Protein AF-A0A147KGN8-F1 (afdb_monomer_lite)

Structure (mmCIF, N/CA/C/O backbone):
data_AF-A0A147KGN8-F1
#
_entry.id   AF-A0A147KGN8-F1
#
loop_
_atom_site.group_PDB
_atom_site.id
_atom_site.type_symbol
_atom_site.label_atom_id
_atom_site.label_alt_id
_atom_site.label_comp_id
_atom_site.label_asym_id
_atom_site.label_entity_id
_atom_site.label_seq_id
_atom_site.pdbx_PDB_ins_code
_atom_site.Cartn_x
_atom_site.Cartn_y
_atom_site.Cartn_z
_atom_site.occupancy
_atom_site.B_iso_or_equiv
_atom_site.auth_seq_id
_atom_site.auth_comp_id
_atom_site.auth_asym_id
_atom_site.auth_atom_id
_atom_site.pdbx_PDB_model_num
ATOM 1 N N . MET A 1 1 ? -27.785 -2.428 61.587 1.00 47.75 1 MET A N 1
ATOM 2 C CA . MET A 1 1 ? -28.164 -1.671 60.373 1.00 47.75 1 MET A CA 1
ATOM 3 C C . MET A 1 1 ? -26.890 -1.258 59.652 1.00 47.75 1 MET A C 1
ATOM 5 O O . MET A 1 1 ? -26.218 -0.351 60.116 1.00 47.75 1 MET A O 1
ATOM 9 N N . GLY A 1 2 ? -26.498 -1.975 58.595 1.00 55.16 2 GLY A N 1
ATOM 10 C CA . GLY A 1 2 ? -25.318 -1.615 57.803 1.00 55.16 2 GLY A CA 1
ATOM 11 C C . GLY A 1 2 ? -25.614 -0.368 56.976 1.00 55.16 2 GLY A C 1
ATOM 12 O O . GLY A 1 2 ? -26.557 -0.370 56.183 1.00 55.16 2 GLY A O 1
ATOM 13 N N . SER A 1 3 ? -24.858 0.705 57.197 1.00 61.06 3 SER A N 1
ATOM 14 C CA . SER A 1 3 ? -24.965 1.935 56.417 1.00 61.06 3 SER A CA 1
ATOM 15 C C . SER A 1 3 ? -24.707 1.621 54.940 1.00 61.06 3 SER A C 1
ATOM 17 O O . SER A 1 3 ? -23.679 1.054 54.572 1.00 61.06 3 SER A O 1
ATOM 19 N N . LYS A 1 4 ? -25.670 1.946 54.069 1.00 65.12 4 LYS A N 1
ATOM 20 C CA . LYS A 1 4 ? -25.491 1.809 52.619 1.00 65.12 4 LYS A CA 1
ATOM 21 C C . LYS A 1 4 ? -24.311 2.683 52.196 1.00 65.12 4 LYS A C 1
ATOM 23 O O . LYS A 1 4 ? -24.363 3.901 52.359 1.00 65.12 4 LYS A O 1
ATOM 28 N N . ALA A 1 5 ? -23.269 2.057 51.652 1.00 71.50 5 ALA A N 1
ATOM 29 C CA . ALA A 1 5 ? -22.109 2.757 51.117 1.00 71.50 5 ALA A CA 1
ATOM 30 C C . ALA A 1 5 ? -22.553 3.814 50.090 1.00 71.50 5 ALA A C 1
ATOM 32 O O . ALA A 1 5 ? -23.335 3.527 49.176 1.00 71.50 5 ALA A O 1
ATOM 33 N N . LYS A 1 6 ? -22.072 5.049 50.262 1.00 80.00 6 LYS A N 1
ATOM 34 C CA . LYS A 1 6 ? -22.379 6.172 49.372 1.00 80.00 6 LYS A CA 1
ATOM 35 C C . LYS A 1 6 ? -21.774 5.882 47.997 1.00 80.00 6 LYS A C 1
ATOM 37 O O . LYS A 1 6 ? -20.560 5.747 47.877 1.00 80.00 6 LYS A O 1
ATOM 42 N N . LYS A 1 7 ? -22.615 5.775 46.963 1.00 83.06 7 LYS A N 1
ATOM 43 C CA . LYS A 1 7 ? -22.146 5.642 45.577 1.00 83.06 7 LYS A CA 1
ATOM 44 C C . LYS A 1 7 ? -21.439 6.938 45.181 1.00 83.06 7 LYS A C 1
ATOM 46 O O . LYS A 1 7 ? -22.060 7.999 45.199 1.00 83.06 7 LYS A O 1
ATOM 51 N N . ILE A 1 8 ? -20.158 6.840 44.847 1.00 87.31 8 ILE A N 1
ATOM 52 C CA . ILE A 1 8 ? -19.360 7.939 44.302 1.00 87.31 8 ILE A CA 1
ATOM 53 C C . ILE A 1 8 ? -19.069 7.663 42.828 1.00 87.31 8 ILE A C 1
ATOM 55 O O . ILE A 1 8 ? -18.760 6.531 42.453 1.00 87.31 8 ILE A O 1
ATOM 59 N N . THR A 1 9 ? -19.184 8.689 41.987 1.00 88.69 9 THR A N 1
ATOM 60 C CA . THR A 1 9 ? -18.742 8.611 40.593 1.00 88.69 9 THR A CA 1
ATOM 61 C C . THR A 1 9 ? -17.224 8.715 40.573 1.00 88.69 9 THR A C 1
ATOM 63 O O . THR A 1 9 ? -16.674 9.748 40.939 1.00 88.69 9 THR A O 1
ATOM 66 N N . VAL A 1 10 ? -16.557 7.636 40.167 1.00 88.25 10 VAL A N 1
ATOM 67 C CA . VAL A 1 10 ? -15.088 7.566 40.076 1.00 88.25 10 VAL A CA 1
ATOM 68 C C . VAL A 1 10 ? -14.553 7.974 38.698 1.00 88.25 10 VAL A C 1
ATOM 70 O O . VAL A 1 10 ? -13.374 8.273 38.571 1.00 88.25 10 VAL A O 1
ATOM 73 N N . GLY A 1 11 ? -15.423 8.039 37.685 1.00 90.38 11 GLY A N 1
ATOM 74 C CA . GLY A 1 11 ? -15.117 8.551 36.351 1.00 90.38 11 GLY A CA 1
ATOM 75 C C . GLY A 1 11 ? -16.199 8.193 35.333 1.00 90.38 11 GLY A C 1
ATOM 76 O O . GLY A 1 11 ? -17.272 7.709 35.703 1.00 90.38 11 GLY A O 1
ATOM 77 N N . TYR A 1 12 ? -15.919 8.451 34.056 1.00 93.88 12 TYR A N 1
ATOM 78 C CA . TYR A 1 12 ? -16.890 8.348 32.963 1.00 93.88 12 TYR A CA 1
ATOM 79 C C . TYR A 1 12 ? -16.386 7.449 31.832 1.00 93.88 12 TYR A C 1
ATOM 81 O O . TYR A 1 12 ? -15.180 7.298 31.634 1.00 93.88 12 TYR A O 1
ATOM 89 N N . LYS A 1 13 ? -17.325 6.874 31.075 1.00 95.31 13 LYS A N 1
ATOM 90 C CA . LYS A 1 13 ? -17.079 6.294 29.749 1.00 95.31 13 LYS A CA 1
ATOM 91 C C . LYS A 1 13 ? -17.356 7.369 28.698 1.00 95.31 13 LYS A C 1
ATOM 93 O O . LYS A 1 13 ? -18.367 8.064 28.793 1.00 95.31 13 LYS A O 1
ATOM 98 N N . TYR A 1 14 ? -16.476 7.499 27.713 1.00 95.88 14 TYR A N 1
ATOM 99 C CA . TYR A 1 14 ? -16.595 8.490 26.648 1.00 95.88 14 TYR A CA 1
ATOM 100 C C . TYR A 1 14 ? -16.996 7.811 25.343 1.00 95.88 14 TYR A C 1
ATOM 102 O O . TYR A 1 14 ? -16.356 6.853 24.908 1.00 95.88 14 TYR A O 1
ATOM 110 N N . TYR A 1 15 ? -18.046 8.332 24.713 1.00 96.44 15 TYR A N 1
ATOM 111 C CA . TYR A 1 15 ? -18.571 7.846 23.441 1.00 96.44 15 TYR A CA 1
ATOM 112 C C . TYR A 1 15 ? -18.400 8.920 22.377 1.00 96.44 15 TYR A C 1
ATOM 114 O O . TYR A 1 15 ? -18.553 10.109 22.667 1.00 96.44 15 TYR A O 1
ATOM 122 N N . MET A 1 16 ? -18.060 8.517 21.155 1.00 94.75 16 MET A N 1
ATOM 123 C CA . MET A 1 16 ? -17.848 9.464 20.071 1.00 94.75 16 MET A CA 1
ATOM 124 C C . MET A 1 16 ? -18.101 8.860 18.690 1.00 94.75 16 MET A C 1
ATOM 126 O O . MET A 1 16 ? -17.626 7.767 18.384 1.00 94.75 16 MET A O 1
ATOM 130 N N . GLY A 1 17 ? -18.754 9.653 17.836 1.00 95.25 17 GLY A N 1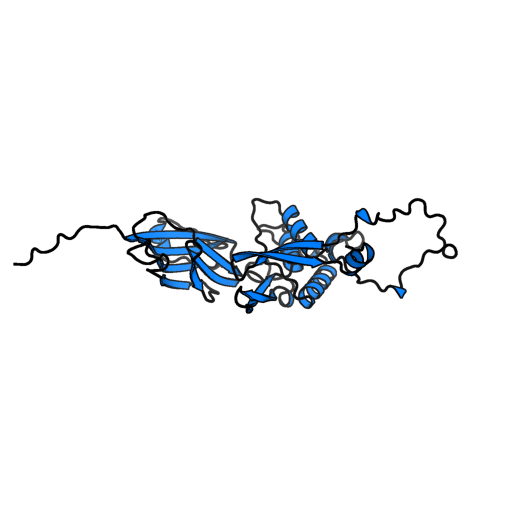
ATOM 131 C CA . GLY A 1 17 ? -18.754 9.470 16.389 1.00 95.25 17 GLY A CA 1
ATOM 132 C C . GLY A 1 17 ? -17.460 10.009 15.769 1.00 95.25 17 GLY A C 1
ATOM 133 O O . GLY A 1 17 ? -17.166 11.199 15.893 1.00 95.25 17 GLY A O 1
ATOM 134 N N . LEU A 1 18 ? -16.682 9.161 15.100 1.00 95.62 18 LEU A N 1
ATOM 135 C CA . LEU A 1 18 ? -15.431 9.517 14.429 1.00 95.62 18 LEU A CA 1
ATOM 136 C C . LEU A 1 18 ? -15.536 9.214 12.940 1.00 95.62 18 LEU A C 1
ATOM 138 O O . LEU A 1 18 ? -15.603 8.050 12.556 1.00 95.62 18 LEU A O 1
ATOM 142 N N . PHE A 1 19 ? -15.484 10.247 12.102 1.00 96.56 19 PHE A N 1
ATOM 143 C CA . PHE A 1 19 ? -15.291 10.083 10.665 1.00 96.56 19 PHE A CA 1
ATOM 144 C C . PHE A 1 19 ? -13.824 10.335 10.306 1.00 96.56 19 PHE A C 1
ATOM 146 O O . PHE A 1 19 ? -13.282 11.402 10.587 1.00 96.56 19 PHE A O 1
ATOM 153 N N . MET A 1 20 ? -13.174 9.334 9.718 1.00 96.94 20 MET A N 1
ATOM 154 C CA . MET A 1 20 ? -11.738 9.297 9.453 1.00 96.94 20 MET A CA 1
ATOM 155 C C . MET A 1 20 ? -11.485 9.130 7.953 1.00 96.94 20 MET A C 1
ATOM 157 O O . MET A 1 20 ? -11.953 8.166 7.345 1.00 96.94 20 MET A O 1
ATOM 161 N N . GLY A 1 21 ? -10.713 10.044 7.362 1.00 95.56 21 GLY A N 1
ATOM 162 C CA . GLY A 1 21 ? -10.098 9.845 6.048 1.00 95.56 21 GLY A CA 1
ATOM 163 C C . GLY A 1 21 ? -8.772 9.113 6.215 1.00 95.56 21 GLY A C 1
ATOM 164 O O . GLY A 1 21 ? -7.920 9.584 6.963 1.00 95.56 21 GLY A O 1
ATOM 165 N N . LEU A 1 22 ? -8.613 7.957 5.568 1.00 94.62 22 LEU A N 1
ATOM 166 C CA . LEU A 1 22 ? -7.473 7.072 5.814 1.00 94.62 22 LEU A CA 1
ATOM 167 C C . LEU A 1 22 ? -6.386 7.226 4.748 1.00 94.62 22 LEU A C 1
ATOM 169 O O . LEU A 1 22 ? -5.299 7.729 5.017 1.00 94.62 22 LEU A O 1
ATOM 173 N N . PHE A 1 23 ? -6.675 6.792 3.526 1.00 90.25 23 PHE A N 1
ATOM 174 C CA . PHE A 1 23 ? -5.735 6.813 2.406 1.00 90.25 23 PHE A CA 1
ATOM 175 C C . PHE A 1 23 ? -6.492 6.905 1.082 1.00 90.25 23 PHE A C 1
ATOM 177 O O . PHE A 1 23 ? -7.713 6.736 1.033 1.00 90.25 23 PHE A O 1
ATOM 184 N N . ARG A 1 24 ? -5.769 7.182 -0.009 1.00 91.50 24 ARG A N 1
ATOM 185 C CA . ARG A 1 24 ? -6.341 7.128 -1.357 1.00 91.50 24 ARG A CA 1
ATOM 186 C C . ARG A 1 24 ? -6.860 5.715 -1.628 1.00 91.50 24 ARG A C 1
ATOM 188 O O . ARG A 1 24 ? -6.144 4.740 -1.420 1.00 91.50 24 ARG A O 1
ATOM 195 N N . GLY A 1 25 ? -8.107 5.631 -2.071 1.00 90.00 25 GLY A N 1
ATOM 196 C CA . GLY A 1 25 ? -8.748 4.387 -2.464 1.00 90.00 25 GLY A CA 1
ATOM 197 C C . GLY A 1 25 ? -8.915 4.281 -3.986 1.00 90.00 25 GLY A C 1
ATOM 198 O O . GLY A 1 25 ? -8.735 5.272 -4.695 1.00 90.00 25 GLY A O 1
ATOM 199 N N . PRO A 1 26 ? -9.315 3.107 -4.491 1.00 93.81 26 PRO A N 1
ATOM 200 C CA . PRO A 1 26 ? -9.547 1.897 -3.716 1.00 93.81 26 PRO A CA 1
ATOM 201 C C . PRO A 1 26 ? -8.280 1.148 -3.288 1.00 93.81 26 PRO A C 1
ATOM 203 O O . PRO A 1 26 ? -7.245 1.219 -3.949 1.00 93.81 26 PRO A O 1
ATOM 206 N N . VAL A 1 27 ? -8.387 0.423 -2.172 1.00 93.94 27 VAL A N 1
ATOM 207 C CA . VAL A 1 27 ? -7.379 -0.539 -1.685 1.00 93.94 27 VAL A CA 1
ATOM 208 C C . VAL A 1 27 ? -7.922 -1.963 -1.791 1.00 93.94 27 VAL A C 1
ATOM 210 O O . VAL A 1 27 ? -9.130 -2.156 -1.916 1.00 93.94 27 VAL A O 1
ATOM 213 N N . ASN A 1 28 ? -7.039 -2.961 -1.762 1.00 94.75 28 ASN A N 1
ATOM 214 C CA . ASN A 1 28 ? -7.431 -4.365 -1.877 1.00 94.75 28 ASN A CA 1
ATOM 215 C C . ASN A 1 28 ? -8.001 -4.913 -0.575 1.00 94.75 28 ASN A C 1
ATOM 217 O O . ASN A 1 28 ? -8.954 -5.685 -0.600 1.00 94.75 28 ASN A O 1
ATOM 221 N N . GLU A 1 29 ? -7.391 -4.541 0.548 1.00 95.81 29 GLU A N 1
ATOM 222 C CA . GLU A 1 29 ? -7.688 -5.171 1.825 1.00 95.81 29 GLU A CA 1
ATOM 223 C C . GLU A 1 29 ? -7.298 -4.266 2.997 1.00 95.81 29 GLU A C 1
ATOM 225 O O . GLU A 1 29 ? -6.248 -3.624 2.954 1.00 95.81 29 GLU A O 1
ATOM 230 N N . ILE A 1 30 ? -8.106 -4.246 4.058 1.00 96.94 30 ILE A N 1
ATOM 231 C CA . ILE A 1 30 ? -7.708 -3.774 5.392 1.00 96.94 30 ILE A CA 1
ATOM 232 C C . ILE A 1 30 ? -7.535 -5.004 6.281 1.00 96.94 30 ILE A C 1
ATOM 234 O O . ILE A 1 30 ? -8.453 -5.819 6.385 1.00 96.94 30 ILE A O 1
ATOM 238 N N . VAL A 1 31 ? -6.362 -5.128 6.907 1.00 96.00 31 VAL A N 1
ATOM 239 C CA . VAL A 1 31 ? -5.959 -6.346 7.636 1.00 96.00 31 VAL A CA 1
ATOM 240 C C . VAL A 1 31 ? -5.827 -6.158 9.139 1.00 96.00 31 VAL A C 1
ATOM 242 O O . VAL A 1 31 ? -5.924 -7.117 9.902 1.00 96.00 31 VAL A O 1
ATOM 245 N N . GLU A 1 32 ? -5.609 -4.922 9.582 1.00 96.19 32 GLU A N 1
ATOM 246 C CA . GLU A 1 32 ? -5.432 -4.619 10.996 1.00 96.19 32 GLU A CA 1
ATOM 247 C C . GLU A 1 32 ? -5.862 -3.189 11.316 1.00 96.19 32 GLU A C 1
ATOM 249 O O . GLU A 1 32 ? -5.643 -2.255 10.537 1.00 96.19 32 GLU A O 1
ATOM 254 N N . ILE A 1 33 ? -6.447 -3.032 12.500 1.00 97.44 33 ILE A N 1
ATOM 255 C CA . ILE A 1 33 ? -6.762 -1.746 13.110 1.00 97.44 33 ILE A CA 1
ATOM 256 C C . ILE A 1 33 ? -6.139 -1.738 14.501 1.00 97.44 33 ILE A C 1
ATOM 258 O O . ILE A 1 33 ? -6.483 -2.568 15.350 1.00 97.44 33 ILE A O 1
ATOM 262 N N . ARG A 1 34 ? -5.239 -0.786 14.747 1.00 96.88 34 ARG A N 1
ATOM 263 C CA . ARG A 1 34 ? -4.640 -0.545 16.063 1.00 96.88 34 ARG A CA 1
ATOM 264 C C . ARG A 1 34 ? -5.161 0.759 16.642 1.00 96.88 34 ARG A C 1
ATOM 266 O O . ARG A 1 34 ? -5.334 1.739 15.920 1.00 96.88 34 ARG A O 1
ATOM 273 N N . VAL A 1 35 ? -5.374 0.778 17.951 1.00 96.62 35 VAL A N 1
ATOM 274 C CA . VAL A 1 35 ? -5.712 1.991 18.696 1.00 96.62 35 VAL A CA 1
ATOM 275 C C . VAL A 1 35 ? -4.788 2.088 19.901 1.00 96.62 35 VAL A C 1
ATOM 277 O O . VAL A 1 35 ? -4.706 1.147 20.684 1.00 96.62 35 VAL A O 1
ATOM 280 N N . GLY A 1 36 ? -4.052 3.195 20.027 1.00 94.38 36 GLY A N 1
ATOM 281 C CA . GLY A 1 36 ? -3.025 3.367 21.063 1.00 94.38 36 GLY A CA 1
ATOM 282 C C . GLY A 1 36 ? -1.986 2.244 21.066 1.00 94.38 36 GLY A C 1
ATOM 283 O O . GLY A 1 36 ? -1.743 1.654 22.115 1.00 94.38 36 GLY A O 1
ATOM 284 N N . ASP A 1 37 ? -1.480 1.899 19.878 1.00 91.88 37 ASP A N 1
ATOM 285 C CA . ASP A 1 37 ? -0.503 0.826 19.622 1.00 91.88 37 ASP A CA 1
ATOM 286 C C . ASP A 1 37 ? -0.927 -0.581 20.071 1.00 91.88 37 ASP A C 1
ATOM 288 O O . ASP A 1 37 ? -0.122 -1.505 20.117 1.00 91.88 37 ASP A O 1
ATOM 292 N N . ARG A 1 38 ? -2.222 -0.782 20.339 1.00 94.56 38 ARG A N 1
ATOM 293 C CA . ARG A 1 38 ? -2.803 -2.098 20.612 1.00 94.56 38 ARG A CA 1
ATOM 294 C C . ARG A 1 38 ? -3.726 -2.510 19.485 1.00 94.56 38 ARG A C 1
ATOM 296 O O . ARG A 1 38 ? -4.589 -1.739 19.067 1.00 94.56 38 ARG A O 1
ATOM 303 N N . THR A 1 39 ? -3.591 -3.746 19.028 1.00 95.44 39 THR A N 1
ATOM 304 C CA . THR A 1 39 ? -4.476 -4.337 18.024 1.00 95.44 39 THR A CA 1
ATOM 305 C C . THR A 1 39 ? -5.902 -4.380 18.555 1.00 95.44 39 THR A C 1
ATOM 307 O O . THR A 1 39 ? -6.185 -5.126 19.491 1.00 95.44 39 THR A O 1
ATOM 310 N N . ALA A 1 40 ? -6.799 -3.591 17.962 1.00 97.12 40 ALA A N 1
ATOM 311 C CA . ALA A 1 40 ? -8.230 -3.580 18.254 1.00 97.12 40 ALA A CA 1
ATOM 312 C C . ALA A 1 40 ? -8.975 -4.608 17.391 1.00 97.12 40 ALA A C 1
ATOM 314 O O . ALA A 1 40 ? -9.907 -5.255 17.866 1.00 97.12 40 ALA A O 1
ATOM 315 N N . TRP A 1 41 ? -8.524 -4.803 16.151 1.00 97.62 41 TRP A N 1
ATOM 316 C CA . TRP A 1 41 ? -9.113 -5.750 15.211 1.00 97.62 41 TRP A CA 1
ATOM 317 C C . TRP A 1 41 ? -8.068 -6.273 14.217 1.00 97.62 41 TRP A C 1
ATOM 319 O O . TRP A 1 41 ? -7.199 -5.515 13.782 1.00 97.62 41 TRP A O 1
ATOM 329 N N . THR A 1 42 ? -8.192 -7.544 13.838 1.00 95.56 42 THR A N 1
ATOM 330 C CA . THR A 1 42 ? -7.463 -8.202 12.743 1.00 95.56 42 THR A CA 1
ATOM 331 C C . THR A 1 42 ? -8.430 -9.033 11.911 1.00 95.56 42 THR A C 1
ATOM 333 O O . THR A 1 42 ? -9.436 -9.531 12.421 1.00 95.56 42 THR A O 1
ATOM 336 N N . GLY A 1 43 ? -8.125 -9.198 10.629 1.00 95.06 43 GLY A N 1
ATOM 337 C CA . GLY A 1 43 ? -8.927 -10.009 9.722 1.00 95.06 43 GLY A CA 1
ATOM 338 C C . GLY A 1 43 ? -8.670 -9.644 8.269 1.00 95.06 43 GLY A C 1
ATOM 339 O O . GLY A 1 43 ? -7.586 -9.189 7.924 1.00 95.06 43 GLY A O 1
ATOM 340 N N . SER A 1 44 ? -9.681 -9.837 7.425 1.00 96.19 44 SER A N 1
ATOM 341 C CA . SER A 1 44 ? -9.629 -9.529 5.996 1.00 96.19 44 SER A CA 1
ATOM 342 C C . SER A 1 44 ? -10.891 -8.776 5.591 1.00 96.19 44 SER A C 1
ATOM 344 O O . SER A 1 44 ? -11.991 -9.330 5.628 1.00 96.19 44 SER A O 1
ATOM 346 N N . ILE A 1 45 ? -10.751 -7.494 5.248 1.00 97.00 45 ILE A N 1
ATOM 347 C CA . ILE A 1 45 ? -11.849 -6.665 4.734 1.00 97.00 45 ILE A CA 1
ATOM 348 C C . ILE A 1 45 ? -11.499 -6.215 3.326 1.00 97.00 45 ILE A C 1
ATOM 350 O O . ILE A 1 45 ? -10.635 -5.362 3.142 1.00 97.00 45 ILE A O 1
ATOM 354 N N . THR A 1 46 ? -12.201 -6.768 2.341 1.00 95.88 46 THR A N 1
ATOM 355 C CA . THR A 1 46 ? -11.955 -6.547 0.906 1.00 95.88 46 THR A CA 1
ATOM 356 C C . THR A 1 46 ? -13.025 -5.685 0.228 1.00 95.88 46 THR A C 1
ATOM 358 O O . THR A 1 46 ? -12.965 -5.429 -0.972 1.00 95.88 46 THR A O 1
ATOM 361 N N . GLY A 1 47 ? -14.012 -5.208 0.989 1.00 94.88 47 GLY A N 1
ATOM 362 C CA . GLY A 1 47 ? -15.145 -4.439 0.485 1.00 94.88 47 GLY A CA 1
ATOM 363 C C . GLY A 1 47 ? -15.757 -3.543 1.555 1.00 94.88 47 GLY A C 1
ATOM 364 O O . GLY A 1 47 ? -15.405 -3.624 2.732 1.00 94.88 47 GLY A O 1
ATOM 365 N N . ASN A 1 48 ? -16.685 -2.680 1.139 1.00 95.56 48 ASN A N 1
ATOM 366 C CA . ASN A 1 48 ? -17.418 -1.829 2.073 1.00 95.56 48 ASN A CA 1
ATOM 367 C C . ASN A 1 48 ? -18.198 -2.705 3.051 1.00 95.56 48 ASN A C 1
ATOM 369 O O . ASN A 1 48 ? -18.962 -3.575 2.636 1.00 95.56 48 ASN A O 1
ATOM 373 N N . THR A 1 49 ? -18.024 -2.467 4.344 1.00 96.56 49 THR A N 1
ATOM 374 C CA . THR A 1 49 ? -18.664 -3.277 5.380 1.00 96.56 49 THR A CA 1
ATOM 375 C C . THR A 1 49 ? -18.776 -2.503 6.684 1.00 96.56 49 THR A C 1
ATOM 377 O O . THR A 1 49 ? -18.179 -1.443 6.847 1.00 96.56 49 THR A O 1
ATOM 380 N N . THR A 1 50 ? -19.555 -3.021 7.627 1.00 97.38 50 THR A N 1
ATOM 381 C CA . THR A 1 50 ? -19.519 -2.579 9.021 1.00 97.38 50 THR A CA 1
ATOM 382 C C . THR A 1 50 ? -19.067 -3.745 9.874 1.00 97.38 50 THR A C 1
ATOM 384 O O . THR A 1 50 ? -19.699 -4.798 9.863 1.00 97.38 50 THR A O 1
ATOM 387 N N . ILE A 1 51 ? -17.983 -3.547 10.615 1.00 97.81 51 ILE A N 1
ATOM 388 C CA . ILE A 1 51 ? -17.530 -4.496 11.630 1.00 97.81 51 ILE A CA 1
ATOM 389 C C . ILE A 1 51 ? -17.907 -3.987 13.015 1.00 97.81 51 ILE A C 1
ATOM 391 O O . ILE A 1 51 ? -18.033 -2.783 13.225 1.00 97.81 51 ILE A O 1
ATOM 395 N N . GLN A 1 52 ? -18.048 -4.899 13.967 1.00 97.81 52 GLN A N 1
ATOM 396 C CA . GLN A 1 52 ? -18.146 -4.554 15.378 1.00 97.81 52 GLN A CA 1
ATOM 397 C C . GLN A 1 52 ? -16.772 -4.751 16.026 1.00 97.81 52 GLN A C 1
ATOM 399 O O . GLN A 1 52 ? -16.204 -5.842 15.953 1.00 97.81 52 GLN A O 1
ATOM 404 N N . ILE A 1 53 ? -16.241 -3.713 16.671 1.00 97.94 53 ILE A N 1
ATOM 405 C CA . ILE A 1 53 ? -15.070 -3.839 17.543 1.00 97.94 53 ILE A CA 1
ATOM 406 C C . ILE A 1 53 ? -15.600 -4.072 18.955 1.00 97.94 53 ILE A C 1
ATOM 408 O O . ILE A 1 53 ? -16.306 -3.218 19.466 1.00 97.94 53 ILE A O 1
ATOM 412 N N . ASN A 1 54 ? -15.267 -5.211 19.568 1.00 97.19 54 ASN A N 1
ATOM 413 C CA . ASN A 1 54 ? -15.702 -5.591 20.919 1.00 97.19 54 ASN A CA 1
ATOM 414 C C . ASN A 1 54 ? -14.486 -5.691 21.850 1.00 97.19 54 ASN A C 1
ATOM 416 O O . ASN A 1 54 ? -14.057 -6.782 22.227 1.00 97.19 54 ASN A O 1
ATOM 420 N N . ARG A 1 55 ? -13.845 -4.559 22.144 1.00 96.94 55 ARG A N 1
ATOM 421 C CA . ARG A 1 55 ? -12.597 -4.497 22.920 1.00 96.94 55 ARG A CA 1
ATOM 422 C C . ARG A 1 55 ? -12.694 -3.445 24.016 1.00 96.94 55 ARG A C 1
ATOM 424 O O . ARG A 1 55 ? -11.810 -2.601 24.145 1.00 96.94 55 ARG A O 1
ATOM 431 N N . GLU A 1 56 ? -13.753 -3.510 24.820 1.00 95.75 56 GLU A N 1
ATOM 432 C CA . GLU A 1 56 ? -14.011 -2.539 25.895 1.00 95.75 56 GLU A CA 1
ATOM 433 C C . GLU A 1 56 ? -12.909 -2.473 26.963 1.00 95.75 56 GLU A C 1
ATOM 435 O O . GLU A 1 56 ? -12.791 -1.457 27.643 1.00 95.75 56 GLU A O 1
ATOM 440 N N . ASP A 1 57 ? -12.068 -3.509 27.055 1.00 95.81 57 ASP A N 1
ATOM 441 C CA . ASP A 1 57 ? -10.946 -3.584 27.993 1.00 95.81 57 ASP A CA 1
ATOM 442 C C . ASP A 1 57 ? -9.559 -3.433 27.339 1.00 95.81 57 ASP A C 1
ATOM 444 O O . ASP A 1 57 ? -8.536 -3.719 27.966 1.00 95.81 57 ASP A O 1
ATOM 448 N N . LEU A 1 58 ? -9.488 -2.961 26.085 1.00 96.06 58 LEU A N 1
ATOM 449 C CA . LEU A 1 58 ? -8.237 -2.844 25.313 1.00 96.06 58 LEU A CA 1
ATOM 450 C C . LEU A 1 58 ? -7.104 -2.127 26.071 1.00 96.06 58 LEU A C 1
ATOM 452 O O . LEU A 1 58 ? -5.931 -2.488 25.933 1.00 96.06 58 LEU A O 1
ATOM 456 N N . PHE A 1 59 ? -7.456 -1.136 26.890 1.00 95.38 59 PHE A N 1
ATOM 457 C CA . PHE A 1 59 ? -6.550 -0.291 27.669 1.00 95.38 59 PHE A CA 1
ATOM 458 C C . PHE A 1 59 ? -6.585 -0.617 29.173 1.00 95.38 59 PHE A C 1
ATOM 460 O O . PHE A 1 59 ? -6.414 0.267 30.011 1.00 95.38 59 PHE A O 1
ATOM 467 N N . GLY A 1 60 ? -6.804 -1.888 29.527 1.00 91.88 60 GLY A N 1
ATOM 468 C CA . GLY A 1 60 ? -6.810 -2.354 30.921 1.00 91.88 60 GLY A CA 1
ATOM 469 C C . GLY A 1 60 ? -8.171 -2.245 31.614 1.00 91.88 60 GLY A C 1
ATOM 470 O O . GLY A 1 60 ? -8.253 -2.349 32.838 1.00 91.88 60 GLY A O 1
ATOM 471 N N . GLY A 1 61 ? -9.234 -2.034 30.838 1.00 91.06 61 GLY A N 1
ATOM 472 C CA . GLY A 1 61 ? -10.612 -2.031 31.311 1.00 91.06 61 GLY A CA 1
ATOM 473 C C . GLY A 1 61 ? -11.058 -0.772 32.023 1.00 91.06 61 GLY A C 1
ATOM 474 O O . GLY A 1 61 ? -10.318 0.197 32.171 1.00 91.06 61 GLY A O 1
ATOM 475 N N . THR A 1 62 ? -12.325 -0.764 32.438 1.00 87.12 62 THR A N 1
ATOM 476 C CA . THR A 1 62 ? -13.010 0.463 32.895 1.00 87.12 62 THR A CA 1
ATOM 477 C C . THR A 1 62 ? -12.348 1.108 34.121 1.00 87.12 62 THR A C 1
ATOM 479 O O . THR A 1 62 ? -12.461 2.313 34.297 1.00 87.12 62 THR A O 1
ATOM 482 N N . LYS A 1 63 ? -11.651 0.337 34.968 1.00 86.94 63 LYS A N 1
ATOM 483 C CA . LYS A 1 63 ? -10.892 0.882 36.113 1.00 86.94 63 LYS A CA 1
ATOM 484 C C . LYS A 1 63 ? -9.573 1.554 35.705 1.00 86.94 63 LYS A C 1
ATOM 486 O O . LYS A 1 63 ? -9.030 2.312 36.501 1.00 86.94 63 LYS A O 1
ATOM 491 N N . ALA A 1 64 ? -9.071 1.251 34.510 1.00 91.81 64 ALA A N 1
ATOM 492 C CA . ALA A 1 64 ? -7.958 1.930 33.863 1.00 91.81 64 ALA A CA 1
ATOM 493 C C . ALA A 1 64 ? -8.519 2.881 32.791 1.00 91.81 64 ALA A C 1
ATOM 495 O O . ALA A 1 64 ? -9.326 3.746 33.118 1.00 91.81 64 ALA A O 1
ATOM 496 N N . GLU A 1 65 ? -8.139 2.728 31.521 1.00 93.31 65 GLU A N 1
ATOM 497 C CA . GLU A 1 65 ? -8.548 3.642 30.443 1.00 93.31 65 GLU A CA 1
ATOM 498 C C . GLU A 1 65 ? -9.655 3.076 29.531 1.00 93.31 65 GLU A C 1
ATOM 500 O O . GLU A 1 65 ? -9.964 3.643 28.480 1.00 93.31 65 GLU A O 1
ATOM 505 N N . GLY A 1 66 ? -10.277 1.959 29.918 1.00 94.38 66 GLY A N 1
ATOM 506 C CA . GLY A 1 66 ? -11.330 1.304 29.142 1.00 94.38 66 GLY A CA 1
ATOM 507 C C . GLY A 1 66 ? -10.787 0.631 27.885 1.00 94.38 66 GLY A C 1
ATOM 508 O O . GLY A 1 66 ? -9.869 -0.189 27.955 1.00 94.38 66 GLY A O 1
ATOM 509 N N . GLY A 1 67 ? -11.372 0.970 26.737 1.00 95.50 67 GLY A N 1
ATOM 510 C CA . GLY A 1 67 ? -11.112 0.317 25.462 1.00 95.50 67 GLY A CA 1
ATOM 511 C C . GLY A 1 67 ? -11.999 0.858 24.344 1.00 95.50 67 GLY A C 1
ATOM 512 O O . GLY A 1 67 ? -12.556 1.949 24.466 1.00 95.50 67 GLY A O 1
ATOM 513 N N . ILE A 1 68 ? -12.115 0.089 23.263 1.00 97.38 68 ILE A N 1
ATOM 514 C CA . ILE A 1 68 ? -12.889 0.438 22.067 1.00 97.38 68 ILE A CA 1
ATOM 515 C C . ILE A 1 68 ? -14.040 -0.547 21.917 1.00 97.38 68 ILE A C 1
ATOM 517 O O . ILE A 1 68 ? -13.809 -1.748 21.781 1.00 97.38 68 ILE A O 1
ATOM 521 N N . ASP A 1 69 ? -15.267 -0.041 21.925 1.00 97.69 69 ASP A N 1
ATOM 522 C CA . ASP A 1 69 ? -16.465 -0.854 21.711 1.00 97.69 69 ASP A CA 1
ATOM 523 C C . ASP A 1 69 ? -17.480 -0.111 20.842 1.00 97.69 69 ASP A C 1
ATOM 525 O O . ASP A 1 69 ? -17.932 0.978 21.196 1.00 97.69 69 ASP A O 1
ATOM 529 N N . GLY A 1 70 ? -17.813 -0.672 19.684 1.00 97.88 70 GLY A N 1
ATOM 530 C CA . GLY A 1 70 ? -18.778 -0.072 18.773 1.00 97.88 70 GLY A CA 1
ATOM 531 C C . GLY A 1 70 ? -18.641 -0.508 17.313 1.00 97.88 70 GLY A C 1
ATOM 532 O O . GLY A 1 70 ? -17.639 -1.119 16.919 1.00 97.88 70 GLY A O 1
ATOM 533 N N . PRO A 1 71 ? -19.647 -0.173 16.488 1.00 97.94 71 PRO A N 1
ATOM 534 C CA . PRO A 1 71 ? -19.600 -0.385 15.052 1.00 97.94 71 PRO A CA 1
ATOM 535 C C . PRO A 1 71 ? -18.587 0.547 14.380 1.00 97.94 71 PRO A C 1
ATOM 537 O O . PRO A 1 71 ? -18.535 1.749 14.648 1.00 97.94 71 PRO A O 1
ATOM 540 N N . LEU A 1 72 ? -17.837 -0.009 13.434 1.00 98.19 72 LEU A N 1
ATOM 541 C CA . LEU A 1 72 ? -16.960 0.700 12.515 1.00 98.19 72 LEU A CA 1
ATOM 542 C C . LEU A 1 72 ? -17.381 0.384 11.077 1.00 98.19 72 LEU A C 1
ATOM 544 O O . LEU A 1 72 ? -17.161 -0.721 10.579 1.00 98.19 72 LEU A O 1
ATOM 548 N N . ALA A 1 73 ? -17.970 1.364 10.400 1.00 97.75 73 ALA A N 1
ATOM 549 C CA . ALA A 1 73 ? -18.247 1.293 8.973 1.00 97.75 73 ALA A CA 1
ATOM 550 C C . ALA A 1 73 ? -16.988 1.660 8.180 1.00 97.75 73 ALA A C 1
ATOM 552 O O . ALA A 1 73 ? -16.431 2.740 8.361 1.00 97.75 73 ALA A O 1
ATOM 553 N N . LEU A 1 74 ? -16.558 0.775 7.290 1.00 97.56 74 LEU A N 1
ATOM 554 C CA . LEU A 1 74 ? -15.416 0.951 6.404 1.00 97.56 74 LEU A CA 1
ATOM 555 C C . LEU A 1 74 ? -15.898 1.081 4.965 1.00 97.56 74 LEU A C 1
ATOM 557 O O . LEU A 1 74 ? -16.723 0.296 4.491 1.00 97.56 74 LEU A O 1
ATOM 561 N N . TYR A 1 75 ? -15.354 2.072 4.271 1.00 96.75 75 TYR A N 1
ATOM 562 C CA . TYR A 1 75 ? -15.650 2.349 2.877 1.00 96.75 75 TYR A CA 1
ATOM 563 C C . TYR A 1 75 ? -14.340 2.367 2.093 1.00 96.75 75 TYR A C 1
ATOM 565 O O . TYR A 1 75 ? -13.448 3.157 2.390 1.00 96.75 75 TYR A O 1
ATOM 573 N N . MET A 1 76 ? -14.217 1.484 1.107 1.00 95.50 76 MET A N 1
ATOM 574 C CA . MET A 1 76 ? -12.971 1.162 0.413 1.00 95.50 76 MET A CA 1
ATOM 575 C C . MET A 1 76 ? -12.599 2.161 -0.682 1.00 95.50 76 MET A C 1
ATOM 577 O O . MET A 1 76 ? -11.528 2.038 -1.248 1.00 95.50 76 MET A O 1
ATOM 581 N N . GLY A 1 77 ? -13.439 3.142 -1.005 1.00 93.75 77 GLY A N 1
ATOM 582 C CA . GLY A 1 77 ? -13.152 4.213 -1.963 1.00 93.75 77 GLY A CA 1
ATOM 583 C C . GLY A 1 77 ? -13.444 3.881 -3.430 1.00 93.75 77 GLY A C 1
ATOM 584 O O . GLY A 1 77 ? -12.929 4.565 -4.311 1.00 93.75 77 GLY A O 1
ATOM 585 N N . ALA A 1 78 ? -14.254 2.860 -3.724 1.00 91.19 78 ALA A N 1
ATOM 586 C CA . ALA A 1 78 ? -14.612 2.505 -5.101 1.00 91.19 78 ALA A CA 1
ATOM 587 C C . ALA A 1 78 ? -15.391 3.633 -5.826 1.00 91.19 78 ALA A C 1
ATOM 589 O O . ALA A 1 78 ? -16.112 4.393 -5.171 1.00 91.19 78 ALA A O 1
ATOM 590 N N . PRO A 1 79 ? -15.343 3.721 -7.173 1.00 89.19 79 PRO A N 1
ATOM 591 C CA . PRO A 1 79 ? -16.096 4.727 -7.935 1.00 89.19 79 PRO A CA 1
ATOM 592 C C . PRO A 1 79 ? -17.618 4.666 -7.733 1.00 89.19 79 PRO A C 1
ATOM 594 O O . PRO A 1 79 ? -18.305 5.673 -7.848 1.00 89.19 79 PRO A O 1
ATOM 597 N N . THR A 1 80 ? -18.162 3.499 -7.393 1.00 90.88 80 THR A N 1
ATOM 598 C CA . THR A 1 80 ? -19.597 3.287 -7.145 1.00 90.88 80 THR A CA 1
ATOM 599 C C . THR A 1 80 ? -19.980 3.401 -5.669 1.00 90.88 80 THR A C 1
ATOM 601 O O . THR A 1 80 ? -21.126 3.144 -5.313 1.00 90.88 80 THR A O 1
ATOM 604 N N . GLN A 1 81 ? -19.048 3.796 -4.795 1.00 92.94 81 GLN A N 1
ATOM 605 C CA . GLN A 1 81 ? -19.279 3.852 -3.355 1.00 92.94 81 GLN A CA 1
ATOM 606 C C . GLN A 1 81 ? -20.464 4.750 -2.977 1.00 92.94 81 GLN A C 1
ATOM 608 O O . GLN A 1 81 ? -20.668 5.832 -3.539 1.00 92.94 81 GLN A O 1
ATOM 613 N N . THR A 1 82 ? -21.192 4.290 -1.960 1.00 92.75 82 THR A N 1
ATOM 614 C CA . THR A 1 82 ? -22.205 5.039 -1.217 1.00 92.75 82 THR A CA 1
ATOM 615 C C . THR A 1 82 ? -21.924 4.919 0.276 1.00 92.75 82 THR A C 1
ATOM 617 O O . THR A 1 82 ? -21.627 3.820 0.756 1.00 92.75 82 THR A O 1
ATOM 620 N N . VAL A 1 83 ? -22.041 6.018 1.018 1.00 92.75 83 VAL A N 1
ATOM 621 C CA . VAL A 1 83 ? -21.868 6.025 2.473 1.00 92.75 83 VAL A CA 1
ATOM 622 C C . VAL A 1 83 ? -23.182 5.805 3.218 1.00 92.75 83 VAL A C 1
ATOM 624 O O . VAL A 1 83 ? -24.263 6.140 2.727 1.00 92.75 83 VAL A O 1
ATOM 627 N N . SER A 1 84 ? -23.093 5.233 4.422 1.00 92.56 84 SER A N 1
ATOM 628 C CA . SER A 1 84 ? -24.271 4.916 5.235 1.00 92.56 84 SER A CA 1
ATOM 629 C C . SER A 1 84 ? -25.066 6.160 5.637 1.00 92.56 84 SER A C 1
ATOM 631 O O . SER A 1 84 ? -24.521 7.254 5.809 1.00 92.56 84 SER A O 1
ATOM 633 N N . GLN A 1 85 ? -26.364 5.968 5.885 1.00 92.06 85 GLN A N 1
ATOM 634 C CA . GLN A 1 85 ? -27.237 7.040 6.359 1.00 92.06 85 GLN A CA 1
ATOM 635 C C . GLN A 1 85 ? -26.790 7.604 7.715 1.00 92.06 85 GLN A C 1
ATOM 637 O O . GLN A 1 85 ? -26.924 8.801 7.941 1.00 92.06 85 GLN A O 1
ATOM 642 N N . LYS A 1 86 ? -26.207 6.781 8.599 1.00 91.69 86 LYS A N 1
ATOM 643 C CA . LYS A 1 86 ? -25.673 7.257 9.886 1.00 91.69 86 LYS A CA 1
ATOM 644 C C . LYS A 1 86 ? -24.571 8.298 9.688 1.00 91.69 86 LYS A C 1
ATOM 646 O O . LYS A 1 86 ? -24.633 9.364 10.292 1.00 91.69 86 LYS A O 1
ATOM 651 N N . LEU A 1 87 ? -23.624 8.032 8.784 1.00 94.06 87 LEU A N 1
ATOM 652 C CA . LEU A 1 87 ? -22.575 8.999 8.462 1.00 94.06 87 LEU A CA 1
ATOM 653 C C . LEU A 1 87 ? -23.163 10.271 7.832 1.00 94.06 87 LEU A C 1
ATOM 655 O O . LEU A 1 87 ? -22.778 11.377 8.204 1.00 94.06 87 LEU A O 1
ATOM 659 N N . LYS A 1 88 ? -24.137 10.136 6.923 1.00 93.94 88 LYS A N 1
ATOM 660 C CA . LYS A 1 88 ? -24.830 11.295 6.331 1.00 93.94 88 LYS A CA 1
ATOM 661 C C . LYS A 1 88 ? -25.524 12.150 7.391 1.00 93.94 88 LYS A C 1
ATOM 663 O O . LYS A 1 88 ? -25.427 13.370 7.338 1.00 93.94 88 LYS A O 1
ATOM 668 N N . ASN A 1 89 ? -26.171 11.518 8.367 1.00 92.88 89 ASN A N 1
ATOM 669 C CA . ASN A 1 89 ? -26.826 12.211 9.473 1.00 92.88 89 ASN A CA 1
ATOM 670 C C . ASN A 1 89 ? -25.814 12.933 10.372 1.00 92.88 89 ASN A C 1
ATOM 672 O O . ASN A 1 89 ? -26.089 14.049 10.797 1.00 92.88 89 ASN A O 1
ATOM 676 N N . MET A 1 90 ? -24.648 12.327 10.631 1.00 93.19 90 MET A N 1
ATOM 677 C CA . MET A 1 90 ? -23.577 12.958 11.411 1.00 93.19 90 MET A CA 1
ATOM 678 C C . MET A 1 90 ? -23.015 14.204 10.713 1.00 93.19 90 MET A C 1
ATOM 680 O O . MET A 1 90 ? -22.796 15.221 11.363 1.00 93.19 90 MET A O 1
ATOM 684 N N . LEU A 1 91 ? -22.757 14.124 9.404 1.00 93.25 91 LEU A N 1
ATOM 685 C CA . LEU A 1 91 ? -22.156 15.227 8.649 1.00 93.25 91 LEU A CA 1
ATOM 686 C C . LEU A 1 91 ? -23.169 16.328 8.291 1.00 93.25 91 LEU A C 1
ATOM 688 O O . LEU A 1 91 ? -22.785 17.487 8.149 1.00 93.25 91 LEU A O 1
ATOM 692 N N . GLY A 1 92 ? -24.448 15.970 8.137 1.00 92.38 92 GLY A N 1
ATOM 693 C CA . GLY A 1 92 ? -25.515 16.867 7.688 1.00 92.38 92 GLY A CA 1
ATOM 694 C C . GLY A 1 92 ? -25.369 17.302 6.222 1.00 92.38 92 GLY A C 1
ATOM 695 O O . GLY A 1 92 ? -24.332 17.121 5.599 1.00 92.38 92 GLY A O 1
ATOM 696 N N . GLY A 1 93 ? -26.409 17.891 5.629 1.00 90.94 93 GLY A N 1
ATOM 697 C CA . GLY A 1 93 ? -26.328 18.477 4.280 1.00 90.94 93 GLY A CA 1
ATOM 698 C C . GLY A 1 93 ? -26.026 17.494 3.131 1.00 90.94 93 GLY A C 1
ATOM 699 O O . GLY A 1 93 ? -26.236 16.285 3.233 1.00 90.94 93 GLY A O 1
ATOM 700 N N . ARG A 1 94 ? -25.574 18.032 1.988 1.00 89.19 94 ARG A N 1
ATOM 701 C CA . ARG A 1 94 ? -25.197 17.248 0.796 1.00 89.19 94 ARG A CA 1
ATOM 702 C C . ARG A 1 94 ? -23.757 16.759 0.928 1.00 89.19 94 ARG A C 1
ATOM 704 O O . ARG A 1 94 ? -22.862 17.569 1.139 1.00 89.19 94 ARG A O 1
ATOM 711 N N . GLN A 1 95 ? -23.540 15.456 0.750 1.00 88.62 95 GLN A N 1
ATOM 712 C CA . GLN A 1 95 ? -22.238 14.812 0.939 1.00 88.62 95 GLN A CA 1
ATOM 713 C C . GLN A 1 95 ? -21.742 14.140 -0.354 1.00 88.62 95 GLN A C 1
ATOM 715 O O . GLN A 1 95 ? -22.555 13.567 -1.080 1.00 88.62 95 GLN A O 1
ATOM 720 N N . PRO A 1 96 ? -20.428 14.159 -0.653 1.00 89.44 96 PRO A N 1
ATOM 721 C CA . PRO A 1 96 ? -19.874 13.701 -1.935 1.00 89.44 96 PRO A CA 1
ATOM 722 C C . PRO A 1 96 ? -19.704 12.171 -2.061 1.00 89.44 96 PRO A C 1
ATOM 724 O O . PRO A 1 96 ? -19.038 11.705 -2.983 1.00 89.44 96 PRO A O 1
ATOM 727 N N . GLU A 1 97 ? -20.247 11.375 -1.129 1.00 93.81 97 GLU A N 1
ATOM 728 C CA . GLU A 1 97 ? -20.079 9.904 -1.032 1.00 93.81 97 GLU A CA 1
ATOM 729 C C . GLU A 1 97 ? -18.608 9.419 -0.900 1.00 93.81 97 GLU A C 1
ATOM 731 O O . GLU A 1 97 ? -18.344 8.216 -0.850 1.00 93.81 97 GLU A O 1
ATOM 736 N N . PHE A 1 98 ? -17.648 10.350 -0.806 1.00 94.12 98 PHE A N 1
ATOM 737 C CA . PHE A 1 98 ? -16.218 10.139 -0.526 1.00 94.12 98 PHE A CA 1
ATOM 738 C C . PHE A 1 98 ? -15.534 9.069 -1.400 1.00 94.12 98 PHE A C 1
ATOM 740 O O . PHE A 1 98 ? -14.702 8.294 -0.931 1.00 94.12 98 PHE A O 1
ATOM 747 N N . ARG A 1 99 ? -15.888 9.015 -2.688 1.00 93.75 99 ARG A N 1
ATOM 748 C CA . ARG A 1 99 ? -15.266 8.116 -3.678 1.00 93.75 99 ARG A CA 1
ATOM 749 C C . ARG A 1 99 ? -13.783 8.450 -3.876 1.00 93.75 99 ARG A C 1
ATOM 751 O O . ARG A 1 99 ? -13.385 9.604 -3.751 1.00 93.75 99 ARG A O 1
ATOM 758 N N . GLY A 1 100 ? -12.968 7.445 -4.196 1.00 92.31 100 GLY A N 1
ATOM 759 C CA . GLY A 1 100 ? -11.517 7.596 -4.373 1.00 92.31 100 GLY A CA 1
ATOM 760 C C . GLY A 1 100 ? -10.728 7.747 -3.066 1.00 92.31 100 GLY A C 1
ATOM 761 O O . GLY A 1 100 ? -9.511 7.935 -3.093 1.00 92.31 100 GLY A O 1
ATOM 762 N N . VAL A 1 101 ? -11.392 7.655 -1.911 1.00 94.06 101 VAL A N 1
ATOM 763 C CA . VAL A 1 101 ? -10.771 7.742 -0.585 1.00 94.06 101 VAL A CA 1
ATOM 764 C C . VAL A 1 101 ? -11.308 6.615 0.285 1.00 94.06 101 VAL A C 1
ATOM 766 O O . VAL A 1 101 ? -12.519 6.403 0.369 1.00 94.06 101 VAL A O 1
ATOM 769 N N . VAL A 1 102 ? -10.405 5.893 0.943 1.00 96.50 102 VAL A N 1
ATOM 770 C CA . VAL A 1 102 ? -10.781 4.950 1.993 1.00 96.50 102 VAL A CA 1
ATOM 771 C C . VAL A 1 102 ? -11.159 5.751 3.228 1.00 96.50 102 VAL A C 1
ATOM 773 O O . VAL A 1 102 ? -10.365 6.559 3.719 1.00 96.50 102 VAL A O 1
ATOM 776 N N . THR A 1 103 ? -12.366 5.533 3.733 1.00 97.19 103 THR A N 1
ATOM 777 C CA . THR A 1 103 ? -12.860 6.225 4.924 1.00 97.19 103 THR A CA 1
ATOM 778 C C . THR A 1 103 ? -13.411 5.238 5.938 1.00 97.19 103 THR A C 1
ATOM 780 O O . THR A 1 103 ? -13.852 4.141 5.592 1.00 97.19 103 THR A O 1
ATOM 783 N N . ALA A 1 104 ? -13.376 5.636 7.202 1.00 97.56 104 ALA A N 1
ATOM 784 C CA . ALA A 1 104 ? -13.903 4.859 8.306 1.00 97.56 104 ALA A CA 1
ATOM 785 C C . ALA A 1 104 ? -14.818 5.733 9.165 1.00 97.56 104 ALA A C 1
ATOM 787 O O . ALA A 1 104 ? -14.496 6.886 9.446 1.00 97.56 104 ALA A O 1
ATOM 788 N N . TYR A 1 105 ? -15.958 5.192 9.578 1.00 97.62 105 TYR A N 1
ATOM 789 C CA . TYR A 1 105 ? -16.890 5.847 10.482 1.00 97.62 105 TYR A CA 1
ATOM 790 C C . TYR A 1 105 ? -17.151 4.959 11.696 1.00 97.62 105 TYR A C 1
ATOM 792 O O . TYR A 1 105 ? -17.772 3.905 11.572 1.00 97.62 105 TYR A O 1
ATOM 800 N N . PHE A 1 106 ? -16.651 5.383 12.852 1.00 97.75 106 PHE A N 1
ATOM 801 C CA . PHE A 1 106 ? -16.870 4.735 14.143 1.00 97.75 106 PHE A CA 1
ATOM 802 C C . PHE A 1 106 ? -17.942 5.485 14.926 1.00 97.75 106 PHE A C 1
ATOM 804 O O . PHE A 1 106 ? -17.966 6.712 14.877 1.00 97.75 106 PHE A O 1
ATOM 811 N N . ASP A 1 107 ? -18.782 4.778 15.673 1.00 96.94 107 ASP A N 1
ATOM 812 C CA . ASP A 1 107 ? -19.743 5.390 16.595 1.00 96.94 107 ASP A CA 1
ATOM 813 C C . ASP A 1 107 ? -19.903 4.515 17.840 1.00 96.94 107 ASP A C 1
ATOM 815 O O . ASP A 1 107 ? -20.652 3.539 17.834 1.00 96.94 107 ASP A O 1
ATOM 819 N N . GLY A 1 108 ? -19.139 4.817 18.891 1.00 96.88 108 GLY A N 1
ATOM 820 C CA . GLY A 1 108 ? -19.071 3.957 20.070 1.00 96.88 108 GLY A CA 1
ATOM 821 C C . GLY A 1 108 ? -18.154 4.466 21.177 1.00 96.88 108 GLY A C 1
ATOM 822 O O . GLY A 1 108 ? -17.761 5.634 21.201 1.00 96.88 108 GLY A O 1
ATOM 823 N N . LEU A 1 109 ? -17.834 3.575 22.115 1.00 96.94 109 LEU A N 1
ATOM 824 C CA . LEU A 1 109 ? -16.911 3.798 23.225 1.00 96.94 109 LEU A CA 1
ATOM 825 C C . LEU A 1 109 ? -15.489 4.008 22.693 1.00 96.94 109 LEU A C 1
ATOM 827 O O . LEU A 1 109 ? -14.974 3.173 21.951 1.00 96.94 109 LEU A O 1
ATOM 831 N N . ILE A 1 110 ? -14.849 5.101 23.110 1.00 95.88 110 ILE A N 1
ATOM 832 C CA . ILE A 1 110 ? -13.474 5.449 22.714 1.00 95.88 110 ILE A CA 1
ATOM 833 C C . ILE A 1 110 ? -12.454 5.335 23.856 1.00 95.88 110 ILE A C 1
ATOM 835 O O . ILE A 1 110 ? -11.268 5.140 23.590 1.00 95.88 110 ILE A O 1
ATOM 839 N N . CYS A 1 111 ? -12.893 5.501 25.106 1.00 94.00 111 CYS A N 1
ATOM 840 C CA . CYS A 1 111 ? -12.069 5.400 26.314 1.00 94.00 111 CYS A CA 1
ATOM 841 C C . CYS A 1 111 ? -12.934 5.500 27.586 1.00 94.00 111 CYS A C 1
ATOM 843 O O . CYS A 1 111 ? -14.118 5.850 27.541 1.00 94.00 111 CYS A O 1
ATOM 845 N N . ALA A 1 112 ? -12.329 5.221 28.741 1.00 95.06 112 ALA A N 1
ATOM 846 C CA . ALA A 1 112 ? -12.885 5.461 30.071 1.00 95.06 112 ALA A CA 1
ATOM 847 C C . ALA A 1 112 ? -11.876 6.206 30.961 1.00 95.06 112 ALA A C 1
ATOM 849 O O . ALA A 1 112 ? -10.681 6.181 30.687 1.00 95.06 112 ALA A O 1
ATOM 850 N N . MET A 1 113 ? -12.364 6.858 32.023 1.00 93.25 113 MET A N 1
ATOM 851 C CA . MET A 1 113 ? -11.615 7.619 33.047 1.00 93.25 113 MET A CA 1
ATOM 852 C C . MET A 1 113 ? -10.869 8.866 32.553 1.00 93.25 113 MET A C 1
ATOM 854 O O . MET A 1 113 ? -10.801 9.859 33.272 1.00 93.25 113 MET A O 1
ATOM 858 N N . ASN A 1 114 ? -10.366 8.847 31.324 1.00 88.31 114 ASN A N 1
ATOM 859 C CA . ASN A 1 114 ? -9.589 9.906 30.711 1.00 88.31 114 ASN A CA 1
ATOM 860 C C . ASN A 1 114 ? -10.194 10.273 29.340 1.00 88.31 114 ASN A C 1
ATOM 862 O O . ASN A 1 114 ? -10.325 9.386 28.497 1.00 88.31 114 ASN A O 1
ATOM 866 N N . PRO A 1 115 ? -10.551 11.547 29.079 1.00 89.00 115 PRO A N 1
ATOM 867 C CA . PRO A 1 115 ? -11.174 11.959 27.818 1.00 89.00 115 PRO A CA 1
ATOM 868 C C . PRO A 1 115 ? -10.220 11.973 26.609 1.00 89.00 115 PRO A C 1
ATOM 870 O O . PRO A 1 115 ? -10.659 12.271 25.495 1.00 89.00 115 PRO A O 1
ATOM 873 N N . TYR A 1 116 ? -8.923 11.696 26.785 1.00 89.50 116 TYR A N 1
ATOM 874 C CA . TYR A 1 116 ? -7.973 11.716 25.673 1.00 89.50 116 TYR A CA 1
ATOM 875 C C . TYR A 1 116 ? -8.168 10.533 24.721 1.00 89.50 116 TYR A C 1
ATOM 877 O O . TYR A 1 116 ? -7.996 9.366 25.074 1.00 89.50 116 TYR A O 1
ATOM 885 N N . ARG A 1 117 ? -8.476 10.860 23.463 1.00 89.25 117 ARG A N 1
ATOM 886 C CA . ARG A 1 117 ? -8.558 9.888 22.370 1.00 89.25 117 ARG A CA 1
ATOM 887 C C . ARG A 1 117 ? -7.177 9.354 22.031 1.00 89.25 117 ARG A C 1
ATOM 889 O O . ARG A 1 117 ? -6.254 10.126 21.780 1.00 89.25 117 ARG A O 1
ATOM 896 N N . LYS A 1 118 ? -7.068 8.032 21.948 1.00 93.75 118 LYS A N 1
ATOM 897 C CA . LYS A 1 118 ? -5.858 7.362 21.475 1.00 93.75 118 LYS A CA 1
ATOM 898 C C . LYS A 1 118 ? -5.792 7.365 19.948 1.00 93.75 118 LYS A C 1
ATOM 900 O O . LYS A 1 118 ? -6.816 7.413 19.268 1.00 93.75 118 LYS A O 1
ATOM 905 N N . GLN A 1 119 ? -4.572 7.327 19.420 1.00 95.44 119 GLN A N 1
ATOM 906 C CA . GLN A 1 119 ? -4.313 7.331 17.983 1.00 95.44 119 GLN A CA 1
ATOM 907 C C . GLN A 1 119 ? -4.832 6.050 17.327 1.00 95.44 119 GLN A C 1
ATOM 909 O O . GLN A 1 119 ? -4.611 4.962 17.853 1.00 95.44 119 GLN A O 1
ATOM 914 N N . TRP A 1 120 ? -5.473 6.187 16.167 1.00 96.69 120 TRP A N 1
ATOM 915 C CA . TRP A 1 120 ? -5.903 5.071 15.326 1.00 96.69 120 TRP A CA 1
ATOM 916 C C . TRP A 1 120 ? -4.899 4.853 14.192 1.00 96.69 120 TRP A C 1
ATOM 918 O O . TRP A 1 120 ? -4.487 5.810 13.535 1.00 96.69 120 TRP A O 1
ATOM 928 N N . LYS A 1 121 ? -4.532 3.597 13.945 1.00 96.00 121 LYS A N 1
ATOM 929 C CA . LYS A 1 121 ? -3.698 3.164 12.822 1.00 96.00 121 LYS A CA 1
ATOM 930 C C . LYS A 1 121 ? -4.426 2.067 12.054 1.00 96.00 121 LYS A C 1
ATOM 932 O O . LYS A 1 121 ? -5.016 1.169 12.652 1.00 96.00 121 LYS A O 1
ATOM 937 N N . PHE A 1 122 ? -4.359 2.139 10.732 1.00 96.25 122 PHE A N 1
ATOM 938 C CA . PHE A 1 122 ? -4.989 1.186 9.827 1.00 96.25 122 PHE A CA 1
ATOM 939 C C . PHE A 1 122 ? -3.927 0.610 8.908 1.00 96.25 122 PHE A C 1
ATOM 941 O O . PHE A 1 122 ? -3.222 1.359 8.232 1.00 96.25 122 PHE A O 1
ATOM 948 N N . LYS A 1 123 ? -3.844 -0.715 8.863 1.00 94.81 123 LYS A N 1
ATOM 949 C CA . LYS A 1 123 ? -2.958 -1.433 7.957 1.00 94.81 123 LYS A CA 1
ATOM 950 C C . LYS A 1 123 ? -3.765 -1.930 6.771 1.00 94.81 123 LYS A C 1
ATOM 952 O O . LYS A 1 123 ? -4.725 -2.687 6.937 1.00 94.81 123 LYS A O 1
ATOM 957 N N . ALA A 1 124 ? -3.370 -1.499 5.582 1.00 94.19 124 ALA A N 1
ATOM 958 C CA . ALA A 1 124 ? -4.027 -1.860 4.338 1.00 94.19 124 ALA A CA 1
ATOM 959 C C . ALA A 1 124 ? -3.024 -2.356 3.301 1.00 94.19 124 ALA A C 1
ATOM 961 O O . ALA A 1 124 ? -1.845 -2.010 3.336 1.00 94.19 124 ALA A O 1
ATOM 962 N N . ARG A 1 125 ? -3.526 -3.157 2.365 1.00 92.50 125 ARG A N 1
ATOM 963 C CA . ARG A 1 125 ? -2.790 -3.670 1.213 1.00 92.50 125 ARG A CA 1
ATOM 964 C C . ARG A 1 125 ? -3.376 -3.070 -0.053 1.00 92.50 125 ARG A C 1
ATOM 966 O O . ARG A 1 125 ? -4.596 -3.045 -0.240 1.00 92.50 125 ARG A O 1
ATOM 973 N N . ARG A 1 126 ? -2.500 -2.600 -0.935 1.00 92.81 126 ARG A N 1
ATOM 974 C CA . ARG A 1 126 ? -2.857 -2.104 -2.262 1.00 92.81 126 ARG A CA 1
ATOM 975 C C . ARG A 1 126 ? -1.810 -2.582 -3.259 1.00 92.81 126 ARG A C 1
ATOM 977 O O . ARG A 1 126 ? -0.654 -2.190 -3.159 1.00 92.81 126 ARG A O 1
ATOM 984 N N . SER A 1 127 ? -2.243 -3.392 -4.217 1.00 92.56 127 SER A N 1
ATOM 985 C CA . SER A 1 127 ? -1.422 -3.817 -5.352 1.00 92.56 127 SER A CA 1
ATOM 986 C C . SER A 1 127 ? -2.200 -3.579 -6.659 1.00 92.56 127 SER A C 1
ATOM 988 O O . SER A 1 127 ? -1.950 -2.552 -7.290 1.00 92.56 127 SER A O 1
ATOM 990 N N . PRO A 1 128 ? -3.217 -4.382 -7.047 1.00 92.81 128 PRO A N 1
ATOM 991 C CA . PRO A 1 128 ? -3.987 -4.107 -8.263 1.00 92.81 128 PRO A CA 1
ATOM 992 C C . PRO A 1 128 ? -5.138 -3.098 -8.079 1.00 92.81 128 PRO A C 1
ATOM 994 O O . PRO A 1 128 ? -5.724 -2.643 -9.060 1.00 92.81 128 PRO A O 1
ATOM 997 N N . ALA A 1 129 ? -5.531 -2.745 -6.852 1.00 91.44 129 ALA A N 1
ATOM 998 C CA . ALA A 1 129 ? -6.659 -1.832 -6.657 1.00 91.44 129 ALA A CA 1
ATOM 999 C C . ALA A 1 129 ? -6.304 -0.373 -6.995 1.00 91.44 129 ALA A C 1
ATOM 1001 O O . ALA A 1 129 ? -5.244 0.135 -6.635 1.00 91.44 129 ALA A O 1
ATOM 1002 N N . GLY A 1 130 ? -7.237 0.330 -7.640 1.00 87.62 130 GLY A N 1
ATOM 1003 C CA . GLY A 1 130 ? -7.183 1.787 -7.809 1.00 87.62 130 GLY A CA 1
ATOM 1004 C C . GLY A 1 130 ? -6.251 2.286 -8.906 1.00 87.62 130 GLY A C 1
ATOM 1005 O O . GLY A 1 130 ? -5.849 3.446 -8.869 1.00 87.62 130 GLY A O 1
ATOM 1006 N N . TRP A 1 131 ? -5.907 1.425 -9.861 1.00 92.12 131 TRP A N 1
ATOM 1007 C CA . TRP A 1 131 ? -5.193 1.812 -11.072 1.00 92.12 131 TRP A CA 1
ATOM 1008 C C . TRP A 1 131 ? -6.097 2.581 -12.036 1.00 92.12 131 TRP A C 1
ATOM 1010 O O . TRP A 1 131 ? -7.247 2.205 -12.276 1.00 92.12 131 TRP A O 1
ATOM 1020 N N . THR A 1 132 ? -5.548 3.622 -12.652 1.00 87.19 132 THR A N 1
ATOM 1021 C CA . THR A 1 132 ? -6.195 4.344 -13.751 1.00 87.19 132 THR A CA 1
ATOM 1022 C C . THR A 1 132 ? -5.972 3.583 -15.058 1.00 87.19 132 THR A C 1
ATOM 1024 O O . THR A 1 132 ? -4.840 3.254 -15.399 1.00 87.19 132 THR A O 1
ATOM 1027 N N . GLY A 1 133 ? -7.043 3.254 -15.790 1.00 86.75 133 GLY A N 1
ATOM 1028 C CA . GLY A 1 133 ? -6.940 2.485 -17.042 1.00 86.75 133 GLY A CA 1
ATOM 1029 C C . GLY A 1 133 ? -6.615 0.992 -16.864 1.00 86.75 133 GLY A C 1
ATOM 1030 O O . GLY A 1 133 ? -6.116 0.361 -17.792 1.00 86.75 133 GLY A O 1
ATOM 1031 N N . GLY A 1 134 ? -6.877 0.425 -15.680 1.00 92.12 134 GLY A N 1
ATOM 1032 C CA . GLY A 1 134 ? -6.624 -0.988 -15.369 1.00 92.12 134 GLY A CA 1
ATOM 1033 C C . GLY A 1 134 ? -5.171 -1.279 -14.985 1.00 92.12 134 GLY A C 1
ATOM 1034 O O . GLY A 1 134 ? -4.274 -0.486 -15.243 1.00 92.12 134 GLY A O 1
ATOM 1035 N N . VAL A 1 135 ? -4.921 -2.410 -14.335 1.00 95.25 135 VAL A N 1
ATOM 1036 C CA . VAL A 1 135 ? -3.579 -2.760 -13.842 1.00 95.25 135 VAL A CA 1
ATOM 1037 C C . VAL A 1 135 ? -2.682 -3.153 -15.007 1.00 95.25 135 VAL A C 1
ATOM 1039 O O . VAL A 1 135 ? -3.079 -3.959 -15.847 1.00 95.25 135 VAL A O 1
ATOM 1042 N N . TRP A 1 136 ? -1.474 -2.597 -15.061 1.00 96.94 136 TRP A N 1
ATOM 1043 C CA . TRP A 1 136 ? -0.454 -3.057 -15.999 1.00 96.94 136 TRP A CA 1
ATOM 1044 C C . TRP A 1 136 ? 0.194 -4.346 -15.476 1.00 96.94 136 TRP A C 1
ATOM 1046 O O . TRP A 1 136 ? 0.560 -4.420 -14.307 1.00 96.94 136 TRP A O 1
ATOM 1056 N N . TYR A 1 137 ? 0.310 -5.358 -16.338 1.00 97.19 137 TYR A N 1
ATOM 1057 C CA . TYR A 1 137 ? 0.948 -6.649 -16.048 1.00 97.19 137 TYR A CA 1
ATOM 1058 C C . TYR A 1 137 ? 0.520 -7.281 -14.694 1.00 97.19 137 TYR A C 1
ATOM 1060 O O . TYR A 1 137 ? 1.353 -7.472 -13.799 1.00 97.19 137 TYR A O 1
ATOM 1068 N N . PRO A 1 138 ? -0.793 -7.528 -14.483 1.00 96.88 138 PRO A N 1
ATOM 1069 C CA . PRO A 1 138 ? -1.368 -7.870 -13.176 1.00 96.88 138 PRO A CA 1
ATOM 1070 C C . PRO A 1 138 ? -0.774 -9.121 -12.517 1.00 96.88 138 PRO A C 1
ATOM 1072 O O . PRO A 1 138 ? -0.643 -9.160 -11.294 1.00 96.88 138 PRO A O 1
ATOM 1075 N N . GLU A 1 139 ? -0.376 -10.115 -13.305 1.00 96.25 139 GLU A N 1
ATOM 1076 C CA . GLU A 1 139 ? 0.209 -11.384 -12.865 1.00 96.25 139 GLU A CA 1
ATOM 1077 C C . GLU A 1 139 ? 1.523 -11.221 -12.086 1.00 96.25 139 GLU A C 1
ATOM 1079 O O . GLU A 1 139 ? 1.868 -12.096 -11.294 1.00 96.25 139 GLU A O 1
ATOM 1084 N N . LYS A 1 140 ? 2.230 -10.096 -12.264 1.00 97.44 140 LYS A N 1
ATOM 1085 C CA . LYS A 1 140 ? 3.478 -9.775 -11.551 1.00 97.44 140 LYS A CA 1
ATOM 1086 C C . LYS A 1 140 ? 3.342 -8.627 -10.554 1.00 97.44 140 LYS A C 1
ATOM 1088 O O . LYS A 1 140 ? 4.337 -8.230 -9.953 1.00 97.44 140 LYS A O 1
ATOM 1093 N N . CYS A 1 141 ? 2.137 -8.079 -10.375 1.00 97.25 141 CYS A N 1
ATOM 1094 C CA . CYS A 1 141 ? 1.921 -6.878 -9.565 1.00 97.25 141 CYS A CA 1
ATOM 1095 C C . CYS A 1 141 ? 2.008 -7.144 -8.054 1.00 97.25 141 CYS A C 1
ATOM 1097 O O . CYS A 1 141 ? 2.546 -6.315 -7.315 1.00 97.25 141 CYS A O 1
ATOM 1099 N N . LEU A 1 142 ? 1.448 -8.267 -7.594 1.00 97.25 142 LEU A N 1
ATOM 1100 C CA . LEU A 1 142 ? 1.467 -8.682 -6.191 1.00 97.25 142 LEU A CA 1
ATOM 1101 C C . LEU A 1 142 ? 2.662 -9.604 -5.951 1.00 97.25 142 LEU A C 1
ATOM 1103 O O . LEU A 1 142 ? 2.676 -10.723 -6.454 1.00 97.25 142 LEU A O 1
ATOM 1107 N N . VAL A 1 143 ? 3.614 -9.164 -5.134 1.00 96.81 143 VAL A N 1
ATOM 1108 C CA . VAL A 1 143 ? 4.735 -9.991 -4.680 1.00 96.81 143 VAL A CA 1
ATOM 1109 C C . VAL A 1 143 ? 4.423 -10.496 -3.277 1.00 96.81 143 VAL A C 1
ATOM 1111 O O . VAL A 1 143 ? 4.186 -9.713 -2.354 1.00 96.81 143 VAL A O 1
ATOM 1114 N N . LYS A 1 144 ? 4.402 -11.818 -3.121 1.00 95.12 144 LYS A N 1
ATOM 1115 C CA . LYS A 1 144 ? 4.181 -12.479 -1.835 1.00 95.12 144 LYS A CA 1
ATOM 1116 C C . LYS A 1 144 ? 5.525 -12.804 -1.210 1.00 95.12 144 LYS A C 1
ATOM 1118 O O . LYS A 1 144 ? 6.259 -13.646 -1.714 1.00 95.12 144 LYS A O 1
ATOM 1123 N N . MET A 1 145 ? 5.833 -12.129 -0.114 1.00 93.62 145 MET A N 1
ATOM 1124 C CA . MET A 1 145 ? 7.079 -12.305 0.622 1.00 93.62 145 MET A CA 1
ATOM 1125 C C . MET A 1 145 ? 6.807 -13.060 1.918 1.00 93.62 145 MET A C 1
ATOM 1127 O O . MET A 1 145 ? 5.726 -12.954 2.499 1.00 93.62 145 MET A O 1
ATOM 1131 N N . GLN A 1 146 ? 7.794 -13.811 2.390 1.00 91.25 146 GLN A N 1
ATOM 1132 C CA . GLN A 1 146 ? 7.734 -14.445 3.701 1.00 91.25 146 GLN A CA 1
ATOM 1133 C C . GLN A 1 146 ? 8.420 -13.542 4.722 1.00 91.25 146 GLN A C 1
ATOM 1135 O O . GLN A 1 146 ? 9.523 -13.058 4.479 1.00 91.25 146 GLN A O 1
ATOM 1140 N N . GLY A 1 147 ? 7.767 -13.317 5.857 1.00 87.94 147 GLY A N 1
ATOM 1141 C CA . GLY A 1 147 ? 8.364 -12.649 7.007 1.00 87.94 147 GLY A CA 1
ATOM 1142 C C . GLY A 1 147 ? 8.065 -13.404 8.294 1.00 87.94 147 GLY A C 1
ATOM 1143 O O . GLY A 1 147 ? 7.264 -14.338 8.304 1.00 87.94 147 GLY A O 1
ATOM 1144 N N . TYR A 1 148 ? 8.710 -12.986 9.379 1.00 87.50 148 TYR A N 1
ATOM 1145 C CA . TYR A 1 148 ? 8.589 -13.620 10.687 1.00 87.50 148 TYR A CA 1
ATOM 1146 C C . TYR A 1 148 ? 8.235 -12.577 11.749 1.00 87.50 148 TYR A C 1
ATOM 1148 O O . TYR A 1 148 ? 8.661 -11.421 11.658 1.00 87.50 148 TYR A O 1
ATOM 1156 N N . ASP A 1 149 ? 7.436 -12.977 12.737 1.00 87.31 149 ASP A N 1
ATOM 1157 C CA . ASP A 1 149 ? 7.229 -12.179 13.947 1.00 87.31 149 ASP A CA 1
ATOM 1158 C C . ASP A 1 149 ? 8.357 -12.404 14.971 1.00 87.31 149 ASP A C 1
ATOM 1160 O O . ASP A 1 149 ? 9.254 -13.227 14.777 1.00 87.31 149 ASP A O 1
ATOM 1164 N N . GLY A 1 150 ? 8.316 -11.667 16.083 1.00 82.88 150 GLY A N 1
ATOM 1165 C CA . GLY A 1 150 ? 9.307 -11.766 17.156 1.00 82.88 150 GLY A CA 1
ATOM 1166 C C . GLY A 1 150 ? 9.315 -13.115 17.884 1.00 82.88 150 GLY A C 1
ATOM 1167 O O . GLY A 1 150 ? 10.241 -13.384 18.645 1.00 82.88 150 GLY A O 1
ATOM 1168 N N . GLN A 1 151 ? 8.312 -13.970 17.663 1.00 85.94 151 GLN A N 1
ATOM 1169 C CA . GLN A 1 151 ? 8.247 -15.337 18.180 1.00 85.94 151 GLN A CA 1
ATOM 1170 C C . GLN A 1 151 ? 8.714 -16.378 17.148 1.00 85.94 151 GLN A C 1
ATOM 1172 O O . GLN A 1 151 ? 8.751 -17.568 17.459 1.00 85.94 151 GLN A O 1
ATOM 1177 N N . GLY A 1 152 ? 9.086 -15.948 15.939 1.00 86.19 152 GLY A N 1
ATOM 1178 C CA . GLY A 1 152 ? 9.519 -16.818 14.850 1.00 86.19 152 GLY A CA 1
ATOM 1179 C C . GLY A 1 152 ? 8.374 -17.463 14.066 1.00 86.19 152 GLY A C 1
ATOM 1180 O O . GLY A 1 152 ? 8.636 -18.341 13.245 1.00 86.19 152 GLY A O 1
ATOM 1181 N N . ASN A 1 153 ? 7.117 -17.052 14.271 1.00 89.69 153 ASN A N 1
ATOM 1182 C CA . ASN A 1 153 ? 6.023 -17.546 13.439 1.00 89.69 153 ASN A CA 1
ATOM 1183 C C . ASN A 1 153 ? 6.094 -16.904 12.058 1.00 89.69 153 ASN A C 1
ATOM 1185 O O . ASN A 1 153 ? 6.372 -15.712 11.915 1.00 89.69 153 ASN A O 1
ATOM 1189 N N . GLN A 1 154 ? 5.803 -17.704 11.040 1.00 91.19 154 GLN A N 1
ATOM 1190 C CA . GLN A 1 154 ? 5.821 -17.271 9.653 1.00 91.19 154 GLN A CA 1
ATOM 1191 C C . GLN A 1 154 ? 4.532 -16.525 9.287 1.00 91.19 154 GLN A C 1
ATOM 1193 O O . GLN A 1 154 ? 3.426 -16.985 9.573 1.00 91.19 154 GLN A O 1
ATOM 1198 N N . HIS A 1 155 ? 4.678 -15.407 8.577 1.00 90.19 155 HIS A N 1
ATOM 1199 C CA . HIS A 1 155 ? 3.582 -14.592 8.057 1.00 90.19 155 HIS A CA 1
ATOM 1200 C C . HIS A 1 155 ? 3.802 -14.265 6.576 1.00 90.19 155 HIS A C 1
ATOM 1202 O O . HIS A 1 155 ? 4.926 -14.030 6.129 1.00 90.19 155 HIS A O 1
ATOM 1208 N N . GLU A 1 156 ? 2.713 -14.214 5.807 1.00 91.88 156 GLU A N 1
ATOM 1209 C CA . GLU A 1 156 ? 2.740 -13.791 4.402 1.00 91.88 156 GLU A CA 1
ATOM 1210 C C . GLU A 1 156 ? 2.600 -12.259 4.310 1.00 91.88 156 GLU A C 1
ATOM 1212 O O . GLU A 1 156 ? 1.597 -11.666 4.730 1.00 91.88 156 GLU A O 1
ATOM 1217 N N . ILE A 1 157 ? 3.609 -11.605 3.736 1.00 92.50 157 ILE A N 1
ATOM 1218 C CA . ILE A 1 157 ? 3.621 -10.172 3.437 1.00 92.50 157 ILE A CA 1
ATOM 1219 C C . ILE A 1 157 ? 3.182 -9.985 1.985 1.00 92.50 157 ILE A C 1
ATOM 1221 O O . ILE A 1 157 ? 3.699 -10.620 1.069 1.00 92.50 157 ILE A O 1
ATOM 1225 N N . HIS A 1 158 ? 2.211 -9.100 1.771 1.00 94.50 158 HIS A N 1
ATOM 1226 C CA . HIS A 1 158 ? 1.736 -8.729 0.438 1.00 94.50 158 HIS A CA 1
ATOM 1227 C C . HIS A 1 158 ? 2.335 -7.381 0.083 1.00 94.50 158 HIS A C 1
ATOM 1229 O O . HIS A 1 158 ? 1.925 -6.361 0.639 1.00 94.50 158 HIS A O 1
ATOM 1235 N N . ALA A 1 159 ? 3.303 -7.398 -0.819 1.00 95.31 159 ALA A N 1
ATOM 1236 C CA . ALA A 1 159 ? 4.009 -6.220 -1.279 1.00 95.31 159 ALA A CA 1
ATOM 1237 C C . ALA A 1 159 ? 3.709 -5.956 -2.757 1.00 95.31 159 ALA A C 1
ATOM 1239 O O . ALA A 1 159 ? 3.243 -6.831 -3.492 1.00 95.31 159 ALA A O 1
ATOM 1240 N N . MET A 1 160 ? 3.966 -4.732 -3.204 1.00 96.38 160 MET A N 1
ATOM 1241 C CA . MET A 1 160 ? 3.822 -4.376 -4.610 1.00 96.38 160 MET A CA 1
ATOM 1242 C C . MET A 1 160 ? 5.171 -4.491 -5.311 1.00 96.38 160 MET A C 1
ATOM 1244 O O . MET A 1 160 ? 6.203 -4.105 -4.756 1.00 96.38 160 MET A O 1
ATOM 1248 N N . ASN A 1 161 ? 5.162 -5.016 -6.533 1.00 97.69 161 ASN A N 1
ATOM 1249 C CA . ASN A 1 161 ? 6.359 -5.068 -7.362 1.00 97.69 161 ASN A CA 1
ATOM 1250 C C . ASN A 1 161 ? 6.862 -3.635 -7.650 1.00 97.69 161 ASN A C 1
ATOM 1252 O O . ASN A 1 161 ? 6.078 -2.799 -8.115 1.00 97.69 161 ASN A O 1
ATOM 1256 N N . PRO A 1 162 ? 8.143 -3.321 -7.393 1.00 97.56 162 PRO A N 1
ATOM 1257 C CA . PRO A 1 162 ? 8.690 -1.981 -7.603 1.00 97.56 162 PRO A CA 1
ATOM 1258 C C . PRO A 1 162 ? 8.553 -1.461 -9.037 1.00 97.56 162 PRO A C 1
ATOM 1260 O O . PRO A 1 162 ? 8.308 -0.269 -9.228 1.00 97.56 162 PRO A O 1
ATOM 1263 N N . ALA A 1 163 ? 8.652 -2.337 -10.044 1.00 97.88 163 ALA A N 1
ATOM 1264 C CA . ALA A 1 163 ? 8.453 -1.948 -11.440 1.00 97.88 163 ALA A CA 1
ATOM 1265 C C . ALA A 1 163 ? 7.029 -1.419 -11.669 1.00 97.88 163 ALA A C 1
ATOM 1267 O O . ALA A 1 163 ? 6.843 -0.418 -12.359 1.00 97.88 163 ALA A O 1
ATOM 1268 N N . HIS A 1 164 ? 6.029 -2.026 -11.023 1.00 97.94 164 HIS A N 1
ATOM 1269 C CA . HIS A 1 164 ? 4.642 -1.563 -11.058 1.00 97.94 164 HIS A CA 1
ATOM 1270 C C . HIS A 1 164 ? 4.448 -0.245 -10.313 1.00 97.94 164 HIS A C 1
ATOM 1272 O O . HIS A 1 164 ? 3.688 0.592 -10.791 1.00 97.94 164 HIS A O 1
ATOM 1278 N N . ILE A 1 165 ? 5.141 -0.030 -9.187 1.00 97.00 165 ILE A N 1
ATOM 1279 C CA . ILE A 1 165 ? 5.113 1.259 -8.472 1.00 97.00 165 ILE A CA 1
ATOM 1280 C C . ILE A 1 165 ? 5.625 2.369 -9.398 1.00 97.00 165 ILE A C 1
ATOM 1282 O O . ILE A 1 165 ? 4.947 3.378 -9.589 1.00 97.00 165 ILE A O 1
ATOM 1286 N N . LEU A 1 166 ? 6.787 2.161 -10.026 1.00 97.25 166 LEU A N 1
ATOM 1287 C CA . LEU A 1 166 ? 7.375 3.110 -10.973 1.00 97.25 166 LEU A CA 1
ATOM 1288 C C . LEU A 1 166 ? 6.471 3.329 -12.191 1.00 97.25 166 LEU A C 1
ATOM 1290 O O . LEU A 1 166 ? 6.246 4.471 -12.588 1.00 97.25 166 LEU A O 1
ATOM 1294 N N . TYR A 1 167 ? 5.908 2.259 -12.757 1.00 97.19 167 TYR A N 1
ATOM 1295 C CA . TYR A 1 167 ? 4.981 2.348 -13.885 1.00 97.19 167 TYR A CA 1
ATOM 1296 C C . TYR A 1 167 ? 3.738 3.174 -13.527 1.00 97.19 167 TYR A C 1
ATOM 1298 O O . TYR A 1 167 ? 3.292 4.014 -14.315 1.00 97.19 167 TYR A O 1
ATOM 1306 N N . GLU A 1 168 ? 3.175 2.976 -12.332 1.00 95.62 168 GLU A N 1
ATOM 1307 C CA . GLU A 1 168 ? 2.017 3.737 -11.870 1.00 95.62 168 GLU A CA 1
ATOM 1308 C C . GLU A 1 168 ? 2.364 5.217 -11.649 1.00 95.62 168 GLU A C 1
ATOM 1310 O O . GLU A 1 168 ? 1.616 6.087 -12.096 1.00 95.62 168 GLU A O 1
ATOM 1315 N N . CYS A 1 169 ? 3.529 5.524 -11.064 1.00 95.50 169 CYS A N 1
ATOM 1316 C CA . CYS A 1 169 ? 4.018 6.901 -10.922 1.00 95.50 169 CYS A CA 1
ATOM 1317 C C . CYS A 1 169 ? 4.088 7.641 -12.270 1.00 95.50 169 CYS A C 1
ATOM 1319 O O . CYS A 1 169 ? 3.835 8.845 -12.330 1.00 95.50 169 CYS A O 1
ATOM 1321 N N . GLN A 1 170 ? 4.407 6.938 -13.360 1.00 95.94 170 GLN A N 1
ATOM 1322 C CA . GLN A 1 170 ? 4.463 7.530 -14.698 1.00 95.94 170 GLN A CA 1
ATOM 1323 C C . GLN A 1 170 ? 3.078 7.639 -15.337 1.00 95.94 170 GLN A C 1
ATOM 1325 O O . GLN A 1 170 ? 2.720 8.698 -15.843 1.00 95.94 170 GLN A O 1
ATOM 1330 N N . SER A 1 171 ? 2.296 6.562 -15.312 1.00 95.38 171 SER A N 1
ATOM 1331 C CA . SER A 1 171 ? 1.056 6.450 -16.091 1.00 95.38 171 SER A CA 1
ATOM 1332 C C . SER A 1 171 ? -0.182 7.046 -15.414 1.00 95.38 171 SER A C 1
ATOM 1334 O O . SER A 1 171 ? -1.144 7.396 -16.097 1.00 95.38 171 SER A O 1
ATOM 1336 N N . ASN A 1 172 ? -0.192 7.185 -14.084 1.00 93.88 172 ASN A N 1
ATOM 1337 C CA . ASN A 1 172 ? -1.378 7.639 -13.367 1.00 93.88 172 ASN A CA 1
ATOM 1338 C C . ASN A 1 172 ? -1.602 9.149 -13.543 1.00 93.88 172 ASN A C 1
ATOM 1340 O O . ASN A 1 172 ? -0.768 9.950 -13.130 1.00 93.88 172 ASN A O 1
ATOM 1344 N N . TYR A 1 173 ? -2.742 9.546 -14.114 1.00 92.06 173 TYR A N 1
ATOM 1345 C CA . TYR A 1 173 ? -3.060 10.956 -14.378 1.00 92.06 173 TYR A CA 1
ATOM 1346 C C . TYR A 1 173 ? -3.624 11.720 -13.166 1.00 92.06 173 TYR A C 1
ATOM 1348 O O . TYR A 1 173 ? -3.703 12.944 -13.199 1.00 92.06 173 TYR A O 1
ATOM 1356 N N . GLU A 1 174 ? -4.052 11.035 -12.101 1.00 89.44 174 GLU A N 1
ATOM 1357 C CA . GLU A 1 174 ? -4.671 11.681 -10.932 1.00 89.44 174 GLU A CA 1
ATOM 1358 C C . GLU A 1 174 ? -3.642 12.148 -9.895 1.00 89.44 174 GLU A C 1
ATOM 1360 O O . GLU A 1 174 ? -3.894 13.079 -9.121 1.00 89.44 174 GLU A O 1
ATOM 1365 N N . TRP A 1 175 ? -2.497 11.467 -9.822 1.00 90.12 175 TRP A N 1
ATOM 1366 C CA . TRP A 1 175 ? -1.437 11.780 -8.860 1.00 90.12 175 TRP A CA 1
ATOM 1367 C C . TRP A 1 175 ? -0.013 11.572 -9.380 1.00 90.12 175 TRP A C 1
ATOM 1369 O O . TRP A 1 175 ? 0.914 12.091 -8.760 1.00 90.12 175 TRP A O 1
ATOM 1379 N N . GLY A 1 176 ? 0.160 10.808 -10.460 1.00 92.12 176 GLY A N 1
ATOM 1380 C CA . GLY A 1 176 ? 1.442 10.593 -11.120 1.00 92.12 176 GLY A CA 1
ATOM 1381 C C . GLY A 1 176 ? 1.681 11.615 -12.234 1.00 92.12 176 GLY A C 1
ATOM 1382 O O . GLY A 1 176 ? 1.112 12.707 -12.231 1.00 92.12 176 GLY A O 1
ATOM 1383 N N . ARG A 1 177 ? 2.523 11.256 -13.208 1.00 93.19 177 ARG A N 1
ATOM 1384 C CA . ARG A 1 177 ? 2.828 12.119 -14.363 1.00 93.19 177 ARG A CA 1
ATOM 1385 C C . ARG A 1 177 ? 1.758 12.107 -15.460 1.00 93.19 177 ARG A C 1
ATOM 1387 O O . ARG A 1 177 ? 1.771 12.997 -16.304 1.00 93.19 177 ARG A O 1
ATOM 1394 N N . GLY A 1 178 ? 0.862 11.117 -15.478 1.00 94.44 178 GLY A N 1
ATOM 1395 C CA . GLY A 1 178 ? -0.158 10.967 -16.524 1.00 94.44 178 GLY A CA 1
ATOM 1396 C C . GLY A 1 178 ? 0.402 10.689 -17.924 1.00 94.44 178 GLY A C 1
ATOM 1397 O O . GLY A 1 178 ? -0.234 11.032 -18.919 1.00 94.44 178 GLY A O 1
ATOM 1398 N N . LEU A 1 179 ? 1.596 10.100 -18.016 1.00 94.19 179 LEU A N 1
ATOM 1399 C CA . LEU A 1 179 ? 2.225 9.733 -19.280 1.00 94.19 179 LEU A CA 1
ATOM 1400 C C . LEU A 1 179 ? 1.398 8.652 -19.990 1.00 94.19 179 LEU A C 1
ATOM 1402 O O . LEU A 1 179 ? 0.964 7.682 -19.363 1.00 94.19 179 LEU A O 1
ATOM 1406 N N . SER A 1 180 ? 1.218 8.781 -21.309 1.00 94.88 180 SER A N 1
ATOM 1407 C CA . SER A 1 180 ? 0.606 7.704 -22.093 1.00 94.88 180 SER A CA 1
ATOM 1408 C C . SER A 1 180 ? 1.422 6.419 -21.949 1.00 94.88 180 SER A C 1
ATOM 1410 O O . SER A 1 180 ? 2.651 6.438 -22.050 1.00 94.88 180 SER A O 1
ATOM 1412 N N . ARG A 1 181 ? 0.730 5.292 -21.768 1.00 94.75 181 ARG A N 1
ATOM 1413 C CA . ARG A 1 181 ? 1.354 3.965 -21.669 1.00 94.75 181 ARG A CA 1
ATOM 1414 C C . ARG A 1 181 ? 2.173 3.608 -22.909 1.00 94.75 181 ARG A C 1
ATOM 1416 O O . ARG A 1 181 ? 3.154 2.888 -22.784 1.00 94.75 181 ARG A O 1
ATOM 1423 N N . ASP A 1 182 ? 1.836 4.173 -24.067 1.00 94.88 182 ASP A N 1
ATOM 1424 C CA . ASP A 1 182 ? 2.556 3.942 -25.327 1.00 94.88 182 ASP A CA 1
ATOM 1425 C C . ASP A 1 182 ? 3.982 4.520 -25.328 1.00 94.88 182 ASP A C 1
ATOM 1427 O O . ASP A 1 182 ? 4.851 4.042 -26.066 1.00 94.88 182 ASP A O 1
ATOM 1431 N N . LEU A 1 183 ? 4.224 5.537 -24.489 1.00 95.88 183 LEU A N 1
ATOM 1432 C CA . LEU A 1 183 ? 5.530 6.172 -24.294 1.00 95.88 183 LEU A CA 1
ATOM 1433 C C . LEU A 1 183 ? 6.390 5.437 -23.257 1.00 95.88 183 LEU A C 1
ATOM 1435 O O . LEU A 1 183 ? 7.552 5.795 -23.069 1.00 95.88 183 LEU A O 1
ATOM 1439 N N . ILE A 1 184 ? 5.844 4.417 -22.593 1.00 96.88 184 ILE A N 1
ATOM 1440 C CA . ILE A 1 184 ? 6.575 3.545 -21.676 1.00 96.88 184 ILE A CA 1
ATOM 1441 C C . ILE A 1 184 ? 7.026 2.306 -22.453 1.00 96.88 184 ILE A C 1
ATOM 1443 O O . ILE A 1 184 ? 6.262 1.699 -23.206 1.00 96.88 184 ILE A O 1
ATOM 1447 N N . ASP A 1 185 ? 8.292 1.935 -22.304 1.00 97.19 185 ASP A N 1
ATOM 1448 C CA . ASP A 1 185 ? 8.860 0.758 -22.948 1.00 97.19 185 ASP A CA 1
ATOM 1449 C C . ASP A 1 185 ? 8.450 -0.516 -22.198 1.00 97.19 185 ASP A C 1
ATOM 1451 O O . ASP A 1 185 ? 9.120 -0.962 -21.262 1.00 97.19 185 ASP A O 1
ATOM 1455 N N . ASP A 1 186 ? 7.325 -1.089 -22.631 1.00 96.44 186 ASP A N 1
ATOM 1456 C CA . ASP A 1 186 ? 6.718 -2.293 -22.057 1.00 96.44 186 ASP A CA 1
ATOM 1457 C C . ASP A 1 186 ? 7.700 -3.470 -21.962 1.00 96.44 186 ASP A C 1
ATOM 1459 O O . ASP A 1 186 ? 7.705 -4.175 -20.956 1.00 96.44 186 ASP A O 1
ATOM 1463 N N . THR A 1 187 ? 8.594 -3.639 -22.943 1.00 96.19 187 THR A N 1
ATOM 1464 C CA . THR A 1 187 ? 9.575 -4.736 -22.958 1.00 96.19 187 THR A CA 1
ATOM 1465 C C . THR A 1 187 ? 10.531 -4.630 -21.774 1.00 96.19 187 THR A C 1
ATOM 1467 O O . THR A 1 187 ? 10.716 -5.588 -21.023 1.00 96.19 187 THR A O 1
ATOM 1470 N N . THR A 1 188 ? 11.120 -3.447 -21.575 1.00 96.19 188 THR A N 1
ATOM 1471 C CA . THR A 1 188 ? 12.096 -3.228 -20.493 1.00 96.19 188 THR A CA 1
ATOM 1472 C C . THR A 1 188 ? 11.441 -3.275 -19.115 1.00 96.19 188 THR A C 1
ATOM 1474 O O . THR A 1 188 ? 11.990 -3.860 -18.181 1.00 96.19 188 THR A O 1
ATOM 1477 N N . PHE A 1 189 ? 10.227 -2.731 -18.994 1.00 97.69 189 PHE A N 1
ATOM 1478 C CA . PHE A 1 189 ? 9.470 -2.766 -17.749 1.00 97.69 189 PHE A CA 1
ATOM 1479 C C . PHE A 1 189 ? 9.034 -4.187 -17.380 1.00 97.69 189 PHE A C 1
ATOM 1481 O O . PHE A 1 189 ? 9.152 -4.554 -16.212 1.00 97.69 189 PHE A O 1
ATOM 1488 N N . ARG A 1 190 ? 8.576 -5.004 -18.341 1.00 97.88 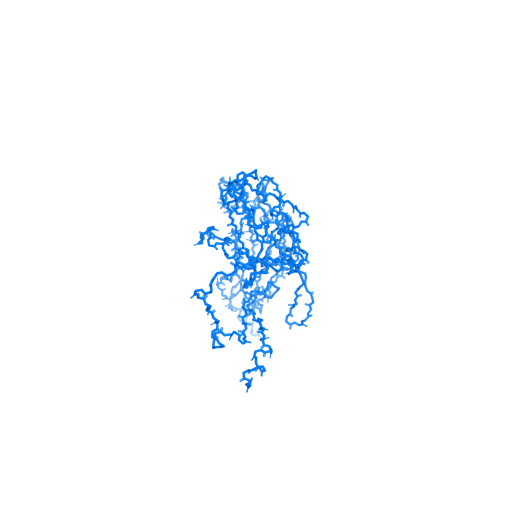190 ARG A N 1
ATOM 1489 C CA . ARG A 1 190 ? 8.239 -6.417 -18.092 1.00 97.88 190 ARG A CA 1
ATOM 1490 C C . ARG A 1 190 ? 9.453 -7.215 -17.653 1.00 97.88 190 ARG A C 1
ATOM 1492 O O . ARG A 1 190 ? 9.359 -7.913 -16.652 1.00 97.88 190 ARG A O 1
ATOM 1499 N N . LEU A 1 191 ? 10.592 -7.042 -18.327 1.00 96.19 191 LEU A N 1
ATOM 1500 C CA . LEU A 1 191 ? 11.838 -7.711 -17.951 1.00 96.19 191 LEU A CA 1
ATOM 1501 C C . LEU A 1 191 ? 12.230 -7.390 -16.501 1.00 96.19 191 LEU A C 1
ATOM 1503 O O . LEU A 1 191 ? 12.510 -8.294 -15.720 1.00 96.19 191 LEU A O 1
ATOM 1507 N N . ALA A 1 192 ? 12.192 -6.111 -16.115 1.00 96.88 192 ALA A N 1
ATOM 1508 C CA . ALA A 1 192 ? 12.468 -5.707 -14.739 1.00 96.88 192 ALA A CA 1
ATOM 1509 C C . ALA A 1 192 ? 11.434 -6.272 -13.747 1.00 96.88 192 ALA A C 1
ATOM 1511 O O . ALA A 1 192 ? 11.807 -6.755 -12.678 1.00 96.88 192 ALA A O 1
ATOM 1512 N N . ALA A 1 193 ? 10.145 -6.242 -14.100 1.00 97.81 193 ALA A N 1
ATOM 1513 C CA . ALA A 1 193 ? 9.074 -6.779 -13.267 1.00 97.81 193 ALA A CA 1
ATOM 1514 C C . ALA A 1 193 ? 9.210 -8.293 -13.048 1.00 97.81 193 ALA A C 1
ATOM 1516 O O . ALA A 1 193 ? 8.998 -8.754 -11.928 1.00 97.81 193 ALA A O 1
ATOM 1517 N N . ASP A 1 194 ? 9.578 -9.049 -14.084 1.00 97.44 194 ASP A N 1
ATOM 1518 C CA . ASP A 1 194 ? 9.791 -10.494 -14.016 1.00 97.44 194 ASP A CA 1
ATOM 1519 C C . ASP A 1 194 ? 10.974 -10.848 -13.123 1.00 97.44 194 ASP A C 1
ATOM 1521 O O . ASP A 1 194 ? 10.838 -11.705 -12.250 1.00 97.44 194 ASP A O 1
ATOM 15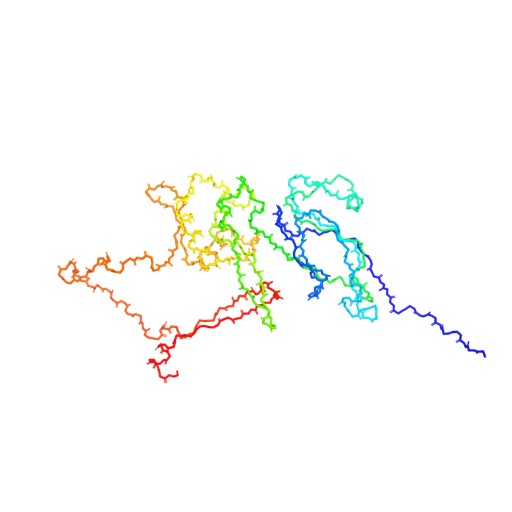25 N N . THR A 1 195 ? 12.103 -10.154 -13.286 1.00 95.94 195 THR A N 1
ATOM 1526 C CA . THR A 1 195 ? 13.283 -10.342 -12.434 1.00 95.94 195 THR A CA 1
ATOM 1527 C C . THR A 1 195 ? 12.940 -10.095 -10.966 1.00 95.94 195 THR A C 1
ATOM 1529 O O . THR A 1 195 ? 13.132 -10.984 -10.140 1.00 95.94 195 THR A O 1
ATOM 1532 N N . LEU A 1 196 ? 12.334 -8.946 -10.643 1.00 96.44 196 LEU A N 1
ATOM 1533 C CA . LEU A 1 196 ? 11.964 -8.601 -9.263 1.00 96.44 196 LEU A CA 1
ATOM 1534 C C . LEU A 1 196 ? 10.942 -9.577 -8.670 1.00 96.44 196 LEU A C 1
ATOM 1536 O O . LEU A 1 196 ? 11.024 -9.935 -7.496 1.00 96.44 196 LEU A O 1
ATOM 1540 N N . PHE A 1 197 ? 9.985 -10.040 -9.476 1.00 97.12 197 PHE A N 1
ATOM 1541 C CA . PHE A 1 197 ? 9.001 -11.019 -9.030 1.00 97.12 197 PHE A CA 1
ATOM 1542 C C . PHE A 1 197 ? 9.647 -12.375 -8.725 1.00 97.12 197 PHE A C 1
ATOM 1544 O O . PHE A 1 197 ? 9.354 -12.969 -7.690 1.00 97.12 197 PHE A O 1
ATOM 1551 N N . ASN A 1 198 ? 10.541 -12.856 -9.593 1.00 95.69 198 ASN A N 1
ATOM 1552 C CA . ASN A 1 198 ? 11.243 -14.127 -9.400 1.00 95.69 198 ASN A CA 1
ATOM 1553 C C . ASN A 1 198 ? 12.204 -14.079 -8.198 1.00 95.69 198 ASN A C 1
ATOM 1555 O O . ASN A 1 198 ? 12.404 -15.092 -7.532 1.00 95.69 198 ASN A O 1
ATOM 1559 N N . GLU A 1 199 ? 12.745 -12.901 -7.880 1.00 94.06 199 GLU A N 1
ATOM 1560 C CA . GLU A 1 199 ? 13.539 -12.639 -6.672 1.00 94.06 199 GLU A CA 1
ATOM 1561 C C . GLU A 1 199 ? 12.685 -12.552 -5.387 1.00 94.06 199 GLU A C 1
ATOM 1563 O O . GLU A 1 199 ? 13.237 -12.445 -4.293 1.00 94.06 199 GLU A O 1
ATOM 1568 N N . ASN A 1 200 ? 11.348 -12.601 -5.483 1.00 95.12 200 ASN A N 1
ATOM 1569 C CA . ASN A 1 200 ? 10.413 -12.255 -4.402 1.00 95.12 200 ASN A CA 1
ATOM 1570 C C . ASN A 1 200 ? 10.678 -10.857 -3.808 1.00 95.12 200 ASN A C 1
ATOM 1572 O O . ASN A 1 200 ? 10.488 -10.627 -2.613 1.00 95.12 200 ASN A O 1
ATOM 1576 N N . PHE A 1 201 ? 11.107 -9.905 -4.639 1.00 94.62 201 PHE A N 1
ATOM 1577 C CA . PHE A 1 201 ? 11.422 -8.546 -4.219 1.00 94.62 201 PHE A CA 1
ATOM 1578 C C . PHE A 1 201 ? 10.195 -7.638 -4.367 1.00 94.62 201 PHE A C 1
ATOM 1580 O O . PHE A 1 201 ? 9.831 -7.206 -5.464 1.00 94.62 201 PHE A O 1
ATOM 1587 N N . GLY A 1 202 ? 9.550 -7.322 -3.245 1.00 95.38 202 GLY A N 1
ATOM 1588 C CA . GLY A 1 202 ? 8.408 -6.412 -3.180 1.00 95.38 202 GLY A CA 1
ATOM 1589 C C . GLY A 1 202 ? 8.630 -5.273 -2.189 1.00 95.38 202 GLY A C 1
ATOM 1590 O O . GLY A 1 202 ? 9.366 -5.414 -1.216 1.00 95.38 202 GLY A O 1
ATOM 1591 N N . LEU A 1 203 ? 7.961 -4.139 -2.410 1.00 95.06 203 LEU A N 1
ATOM 1592 C CA . LEU A 1 203 ? 8.025 -2.982 -1.514 1.00 95.06 203 LEU A CA 1
ATOM 1593 C C . LEU A 1 203 ? 6.655 -2.639 -0.916 1.00 95.06 203 LEU A C 1
ATOM 1595 O O . LEU A 1 203 ? 5.617 -2.723 -1.575 1.00 95.06 203 LEU A O 1
ATOM 1599 N N . CYS A 1 204 ? 6.674 -2.222 0.354 1.00 93.00 204 CYS A N 1
ATOM 1600 C CA . CYS A 1 204 ? 5.516 -1.755 1.125 1.00 93.00 204 CYS A CA 1
ATOM 1601 C C . CYS A 1 204 ? 5.689 -0.278 1.520 1.00 93.00 204 CYS A C 1
ATOM 1603 O O . CYS A 1 204 ? 5.616 0.072 2.696 1.00 93.00 204 CYS A O 1
ATOM 1605 N N . ILE A 1 205 ? 5.977 0.592 0.549 1.00 90.50 205 ILE A N 1
ATOM 1606 C CA . ILE A 1 205 ? 6.299 2.001 0.815 1.00 90.50 205 ILE A CA 1
ATOM 1607 C C . ILE A 1 205 ? 5.077 2.888 0.566 1.00 90.50 205 ILE A C 1
ATOM 1609 O O . ILE A 1 205 ? 4.375 2.765 -0.439 1.00 90.50 205 ILE A O 1
ATOM 1613 N N . ARG A 1 206 ? 4.833 3.818 1.493 1.00 89.12 206 ARG A N 1
ATOM 1614 C CA . ARG A 1 206 ? 3.749 4.796 1.401 1.00 89.12 206 ARG A CA 1
ATOM 1615 C C . ARG A 1 206 ? 4.177 6.025 0.599 1.00 89.12 206 ARG A C 1
ATOM 1617 O O . ARG A 1 206 ? 4.965 6.834 1.084 1.00 89.12 206 ARG A O 1
ATOM 1624 N N . TRP A 1 207 ? 3.534 6.244 -0.543 1.00 89.31 207 TRP A N 1
ATOM 1625 C CA . TRP A 1 207 ? 3.552 7.539 -1.225 1.00 89.31 207 TRP A CA 1
ATOM 1626 C C . TRP A 1 207 ? 2.680 8.566 -0.487 1.00 89.31 207 TRP A C 1
ATOM 1628 O O . TRP A 1 207 ? 1.548 8.275 -0.093 1.00 89.31 207 TRP A O 1
ATOM 1638 N N . ASN A 1 208 ? 3.193 9.782 -0.303 1.00 86.69 208 ASN A N 1
ATOM 1639 C CA . ASN A 1 208 ? 2.436 10.908 0.231 1.00 86.69 208 ASN A CA 1
ATOM 1640 C C . ASN A 1 208 ? 2.887 12.212 -0.448 1.00 86.69 208 ASN A C 1
ATOM 1642 O O . ASN A 1 208 ? 4.018 12.315 -0.900 1.00 86.69 208 ASN A O 1
ATOM 1646 N N . ARG A 1 209 ? 2.009 13.219 -0.502 1.00 83.75 209 ARG A N 1
ATOM 1647 C CA . ARG A 1 209 ? 2.268 14.483 -1.220 1.00 83.75 209 ARG A CA 1
ATOM 1648 C C . ARG A 1 209 ? 3.188 15.470 -0.484 1.00 83.75 209 ARG A C 1
ATOM 1650 O O . ARG A 1 209 ? 3.322 16.597 -0.944 1.00 83.75 209 ARG A O 1
ATOM 1657 N N . GLN A 1 210 ? 3.746 15.106 0.673 1.00 88.38 210 GLN A N 1
ATOM 1658 C CA . GLN A 1 210 ? 4.712 15.968 1.368 1.00 88.38 210 GLN A CA 1
ATOM 1659 C C . GLN A 1 210 ? 6.099 15.891 0.721 1.00 88.38 210 GLN A C 1
ATOM 1661 O O . GLN A 1 210 ? 6.897 16.799 0.922 1.00 88.38 210 GLN A O 1
ATOM 1666 N N . ASP A 1 211 ? 6.359 14.841 -0.062 1.00 90.75 211 ASP A N 1
ATOM 1667 C CA . ASP A 1 211 ? 7.562 14.693 -0.874 1.00 90.75 211 ASP A CA 1
ATOM 1668 C C . ASP A 1 211 ? 7.237 14.851 -2.371 1.00 90.75 211 ASP A C 1
ATOM 1670 O O . ASP A 1 211 ? 6.076 14.845 -2.793 1.00 90.75 211 ASP A O 1
ATOM 1674 N N . THR A 1 212 ? 8.272 15.015 -3.187 1.00 93.75 212 THR A N 1
ATOM 1675 C CA . THR A 1 212 ? 8.170 15.071 -4.642 1.00 93.75 212 THR A CA 1
ATOM 1676 C C . THR A 1 212 ? 8.057 13.671 -5.238 1.00 93.75 212 THR A C 1
ATOM 1678 O O . THR A 1 212 ? 8.618 12.699 -4.731 1.00 93.75 212 THR A O 1
ATOM 1681 N N . LEU A 1 213 ? 7.347 13.563 -6.365 1.00 93.88 213 LEU A N 1
ATOM 1682 C CA . LEU A 1 213 ? 7.206 12.288 -7.071 1.00 93.88 213 LEU A CA 1
ATOM 1683 C C . LEU A 1 213 ? 8.567 11.762 -7.549 1.00 93.88 213 LEU A C 1
ATOM 1685 O O . LEU A 1 213 ? 8.782 10.558 -7.592 1.00 93.88 213 LEU A O 1
ATOM 1689 N N . GLU A 1 214 ? 9.482 12.665 -7.901 1.00 94.00 214 GLU A N 1
ATOM 1690 C CA . GLU A 1 214 ? 10.838 12.332 -8.333 1.00 94.00 214 GLU A CA 1
ATOM 1691 C C . GLU A 1 214 ? 11.676 11.729 -7.205 1.00 94.00 214 GLU A C 1
ATOM 1693 O O . GLU A 1 214 ? 12.217 10.645 -7.400 1.00 94.00 214 GLU A O 1
ATOM 1698 N N . SER A 1 215 ? 11.690 12.349 -6.018 1.00 95.19 215 SER A N 1
ATOM 1699 C CA . SER A 1 215 ? 12.318 11.779 -4.815 1.00 95.19 215 SER A CA 1
ATOM 1700 C C . SER A 1 215 ? 11.759 10.393 -4.498 1.00 95.19 215 SER A C 1
ATOM 1702 O O . SER A 1 215 ? 12.509 9.441 -4.290 1.00 95.19 215 SER A O 1
ATOM 1704 N N . PHE A 1 216 ? 10.433 10.237 -4.561 1.00 96.06 216 PHE A N 1
ATOM 1705 C CA . PHE A 1 216 ? 9.804 8.942 -4.329 1.00 96.06 216 PHE A CA 1
ATOM 1706 C C . PHE A 1 216 ? 10.213 7.893 -5.368 1.00 96.06 216 PHE A C 1
ATOM 1708 O O . PHE A 1 216 ? 10.525 6.766 -5.001 1.00 96.06 216 PHE A O 1
ATOM 1715 N N . MET A 1 217 ? 10.254 8.234 -6.658 1.00 95.94 217 MET A N 1
ATOM 1716 C CA . MET A 1 217 ? 10.733 7.304 -7.685 1.00 95.94 217 MET A CA 1
ATOM 1717 C C . MET A 1 217 ? 12.207 6.957 -7.495 1.00 95.94 217 MET A C 1
ATOM 1719 O O . MET A 1 217 ? 12.558 5.790 -7.645 1.00 95.94 217 MET A O 1
ATOM 1723 N N . GLN A 1 218 ? 13.045 7.929 -7.128 1.00 95.81 218 GLN A N 1
ATOM 1724 C CA . GLN A 1 218 ? 14.454 7.686 -6.838 1.00 95.81 218 GLN A CA 1
ATOM 1725 C C . GLN A 1 218 ? 14.617 6.732 -5.653 1.00 95.81 218 GLN A C 1
ATOM 1727 O O . GLN A 1 218 ? 15.351 5.760 -5.768 1.00 95.81 218 GLN A O 1
ATOM 1732 N N . LEU A 1 219 ? 13.839 6.913 -4.580 1.00 95.50 219 LEU A N 1
ATOM 1733 C CA . LEU A 1 219 ? 13.799 5.979 -3.455 1.00 95.50 219 LEU A CA 1
ATOM 1734 C C . LEU A 1 219 ? 13.511 4.549 -3.931 1.00 95.50 219 LEU A C 1
ATOM 1736 O O . LEU A 1 219 ? 14.195 3.617 -3.517 1.00 95.50 219 LEU A O 1
ATOM 1740 N N . ILE A 1 220 ? 12.521 4.355 -4.810 1.00 96.75 220 ILE A N 1
ATOM 1741 C CA . ILE A 1 220 ? 12.212 3.026 -5.356 1.00 96.75 220 ILE A CA 1
ATOM 1742 C C . ILE A 1 220 ? 13.365 2.488 -6.216 1.00 96.75 220 ILE A C 1
ATOM 1744 O O . ILE A 1 220 ? 13.711 1.314 -6.086 1.00 96.75 220 ILE A O 1
ATOM 1748 N N . LEU A 1 221 ? 13.966 3.326 -7.067 1.00 96.62 221 LEU A N 1
ATOM 1749 C CA . LEU A 1 221 ? 15.105 2.957 -7.914 1.00 96.62 221 LEU A CA 1
ATOM 1750 C C . LEU A 1 221 ? 16.328 2.541 -7.092 1.00 96.62 221 LEU A C 1
ATOM 1752 O O . LEU A 1 221 ? 16.966 1.545 -7.432 1.00 96.62 221 LEU A O 1
ATOM 1756 N N . ASP A 1 222 ? 16.604 3.237 -5.992 1.00 94.75 222 ASP A N 1
ATOM 1757 C CA . ASP A 1 222 ? 17.710 2.932 -5.087 1.00 94.75 222 ASP A CA 1
ATOM 1758 C C . ASP A 1 222 ? 17.500 1.581 -4.389 1.00 94.75 222 ASP A C 1
ATOM 1760 O O . ASP A 1 222 ? 18.436 0.789 -4.288 1.00 94.75 222 ASP A O 1
ATOM 1764 N N . HIS A 1 223 ? 16.263 1.258 -3.988 1.00 93.69 223 HIS A N 1
ATOM 1765 C CA . HIS A 1 223 ? 15.945 -0.040 -3.378 1.00 93.69 223 HIS A CA 1
ATOM 1766 C C . HIS A 1 223 ? 16.167 -1.209 -4.337 1.00 93.69 223 HIS A C 1
ATOM 1768 O O . HIS A 1 223 ? 16.628 -2.269 -3.921 1.00 93.69 223 HIS A O 1
ATOM 1774 N N . ILE A 1 224 ? 15.827 -1.033 -5.615 1.00 94.56 224 ILE A N 1
ATOM 1775 C CA . ILE A 1 224 ? 16.004 -2.088 -6.616 1.00 94.56 224 ILE A CA 1
ATOM 1776 C C . ILE A 1 224 ? 17.363 -2.035 -7.309 1.00 94.56 224 ILE A C 1
ATOM 1778 O O . ILE A 1 224 ? 17.646 -2.925 -8.108 1.00 94.56 224 ILE A O 1
ATOM 1782 N N . GLY A 1 225 ? 18.201 -1.028 -7.050 1.00 93.62 225 GLY A N 1
ATOM 1783 C CA . GLY A 1 225 ? 19.421 -0.777 -7.817 1.00 93.62 225 GLY A CA 1
ATOM 1784 C C . GLY A 1 225 ? 19.124 -0.688 -9.315 1.00 93.62 225 GLY A C 1
ATOM 1785 O O . GLY A 1 225 ? 19.612 -1.509 -10.091 1.00 93.62 225 GLY A O 1
ATOM 1786 N N . GLY A 1 226 ? 18.252 0.235 -9.716 1.00 93.94 226 GLY A N 1
ATOM 1787 C CA . GLY A 1 226 ? 17.814 0.408 -11.099 1.00 93.94 226 GLY A CA 1
ATOM 1788 C C . GLY A 1 226 ? 17.956 1.843 -11.593 1.00 93.94 226 GLY A C 1
ATOM 1789 O O . GLY A 1 226 ? 18.124 2.776 -10.817 1.00 93.94 226 GLY A O 1
ATOM 1790 N N . ALA A 1 227 ? 17.857 2.022 -12.906 1.00 95.25 227 ALA A N 1
ATOM 1791 C CA . ALA A 1 227 ? 17.857 3.321 -13.558 1.00 95.25 227 ALA A CA 1
ATOM 1792 C C . ALA A 1 227 ? 16.688 3.427 -14.541 1.00 95.25 227 ALA A C 1
ATOM 1794 O O . ALA A 1 227 ? 16.416 2.502 -15.313 1.00 95.25 227 ALA A O 1
ATOM 1795 N N . MET A 1 228 ? 16.022 4.581 -14.536 1.00 95.31 228 MET A N 1
ATOM 1796 C CA . MET A 1 228 ? 15.018 4.950 -15.532 1.00 95.31 228 MET A CA 1
ATOM 1797 C C . MET A 1 228 ? 15.553 6.050 -16.435 1.00 95.31 228 MET A C 1
ATOM 1799 O O . MET A 1 228 ? 16.093 7.045 -15.960 1.00 95.31 228 MET A O 1
ATOM 1803 N N . TYR A 1 229 ? 15.384 5.883 -17.740 1.00 95.00 229 TYR A N 1
ATOM 1804 C CA . TYR A 1 229 ? 15.864 6.836 -18.736 1.00 95.00 229 TYR A CA 1
ATOM 1805 C C . TYR A 1 229 ? 15.009 6.771 -19.997 1.00 95.00 229 TYR A C 1
ATOM 1807 O O . TYR A 1 229 ? 14.320 5.786 -20.251 1.00 95.00 229 TYR A O 1
ATOM 1815 N N . VAL A 1 230 ? 15.056 7.823 -20.810 1.00 95.88 230 VAL A N 1
ATOM 1816 C CA . VAL A 1 230 ? 14.451 7.801 -22.145 1.00 95.88 230 VAL A CA 1
ATOM 1817 C C . VAL A 1 230 ? 15.467 7.212 -23.116 1.00 95.88 230 VAL A C 1
ATOM 1819 O O . VAL A 1 230 ? 16.572 7.739 -23.265 1.00 95.88 230 VAL A O 1
ATOM 1822 N N . SER A 1 231 ? 15.114 6.108 -23.769 1.00 93.69 231 SER A N 1
ATOM 1823 C CA . SER A 1 231 ? 15.967 5.491 -24.781 1.00 93.69 231 SER A CA 1
ATOM 1824 C C . SER A 1 231 ? 16.134 6.432 -25.972 1.00 93.69 231 SER A C 1
ATOM 1826 O O . SER A 1 231 ? 15.156 6.862 -26.582 1.00 93.69 231 SER A O 1
ATOM 1828 N N . LYS A 1 232 ? 17.384 6.722 -26.350 1.00 92.25 232 LYS A N 1
ATOM 1829 C CA . LYS A 1 232 ? 17.693 7.548 -27.532 1.00 92.25 232 LYS A CA 1
ATOM 1830 C C . LYS A 1 232 ? 17.334 6.859 -28.853 1.00 92.25 232 LYS A C 1
ATOM 1832 O O . LYS A 1 232 ? 17.230 7.533 -29.869 1.00 92.25 232 LYS A O 1
ATOM 1837 N N . VAL A 1 233 ? 17.168 5.534 -28.836 1.00 91.75 233 VAL A N 1
ATOM 1838 C CA . VAL A 1 233 ? 16.833 4.736 -30.024 1.00 91.75 233 VAL A CA 1
ATOM 1839 C C . VAL A 1 233 ? 15.321 4.674 -30.218 1.00 91.75 233 VAL A C 1
ATOM 1841 O O . VAL A 1 233 ? 14.834 4.903 -31.319 1.00 91.75 233 VAL A O 1
ATOM 1844 N N . THR A 1 234 ? 14.570 4.376 -29.153 1.00 91.75 234 THR A N 1
ATOM 1845 C CA . THR A 1 234 ? 13.115 4.153 -29.242 1.00 91.75 234 THR A CA 1
ATOM 1846 C C . THR A 1 234 ? 12.284 5.378 -28.862 1.00 91.75 234 THR A C 1
ATOM 1848 O O . THR A 1 234 ? 11.094 5.412 -29.159 1.00 91.75 234 THR A O 1
ATOM 1851 N N . GLY A 1 235 ? 12.869 6.371 -28.182 1.00 93.31 235 GLY A N 1
ATOM 1852 C CA . GLY A 1 235 ? 12.157 7.534 -27.641 1.00 93.31 235 GLY A CA 1
ATOM 1853 C C . GLY A 1 235 ? 11.237 7.214 -26.457 1.00 93.31 235 GLY A C 1
ATOM 1854 O O . GLY A 1 235 ? 10.522 8.097 -25.987 1.00 93.31 235 GLY A O 1
ATOM 1855 N N . LYS A 1 236 ? 11.237 5.967 -25.973 1.00 96.44 236 LYS A N 1
ATOM 1856 C CA . LYS A 1 236 ? 10.381 5.503 -24.876 1.00 96.44 236 LYS A CA 1
ATOM 1857 C C . LYS A 1 236 ? 11.106 5.542 -23.537 1.00 96.44 236 LYS A C 1
ATOM 1859 O O . LYS A 1 236 ? 12.333 5.461 -23.476 1.00 96.44 236 LYS A O 1
ATOM 1864 N N . LEU A 1 237 ? 10.334 5.661 -22.463 1.00 96.81 237 LEU A N 1
ATOM 1865 C CA . LEU A 1 237 ? 10.824 5.569 -21.095 1.00 96.81 237 LEU A CA 1
ATOM 1866 C C . LEU A 1 237 ? 11.103 4.105 -20.748 1.00 96.81 237 LEU A C 1
ATOM 1868 O O . LEU A 1 237 ? 10.176 3.302 -20.673 1.00 96.81 237 LEU A O 1
ATOM 1872 N N . SER A 1 238 ? 12.368 3.782 -20.516 1.00 96.75 238 SER A N 1
ATOM 1873 C CA . SER A 1 238 ? 12.847 2.433 -20.230 1.00 96.75 238 SER A CA 1
ATOM 1874 C C . SER A 1 238 ? 13.299 2.305 -18.773 1.00 96.75 238 SER A C 1
ATOM 1876 O O . SER A 1 238 ? 13.791 3.267 -18.175 1.00 96.75 238 SER A O 1
ATOM 1878 N N . LEU A 1 239 ? 13.149 1.104 -18.211 1.00 96.69 239 LEU A N 1
ATOM 1879 C CA . LEU A 1 239 ? 13.632 0.727 -16.879 1.00 96.69 239 LEU A CA 1
ATOM 1880 C C . LEU A 1 239 ? 14.712 -0.347 -17.022 1.00 96.69 239 LEU A C 1
ATOM 1882 O O . LEU A 1 239 ? 14.485 -1.374 -17.656 1.00 96.69 239 LEU A O 1
ATOM 1886 N N . ARG A 1 240 ? 15.883 -0.129 -16.420 1.00 94.38 240 ARG A N 1
ATOM 1887 C CA . ARG A 1 240 ? 16.978 -1.105 -16.395 1.00 94.38 240 ARG A CA 1
ATOM 1888 C C . ARG A 1 240 ? 17.413 -1.377 -14.963 1.00 94.38 240 ARG A C 1
ATOM 1890 O O . ARG A 1 240 ? 17.724 -0.444 -14.231 1.00 94.38 240 ARG A O 1
ATOM 1897 N N . LEU A 1 241 ? 17.480 -2.649 -14.585 1.00 94.69 241 LEU A N 1
ATOM 1898 C CA . LEU A 1 241 ? 18.100 -3.068 -13.330 1.00 94.69 241 LEU A CA 1
ATOM 1899 C C . LEU A 1 241 ? 19.619 -3.148 -13.515 1.00 94.69 241 LEU A C 1
ATOM 1901 O O . LEU A 1 241 ? 20.102 -3.589 -14.556 1.00 94.69 241 LEU A O 1
ATOM 1905 N N . ILE A 1 242 ? 20.374 -2.709 -12.514 1.00 90.88 242 ILE A N 1
ATOM 1906 C CA . ILE A 1 242 ? 21.833 -2.806 -12.487 1.00 90.88 242 ILE A CA 1
ATOM 1907 C C . ILE A 1 242 ? 22.165 -4.130 -11.796 1.00 90.88 242 ILE A C 1
ATOM 1909 O O . ILE A 1 242 ? 22.050 -4.262 -10.574 1.00 90.88 242 ILE A O 1
ATOM 1913 N N . ARG A 1 243 ? 22.488 -5.150 -12.595 1.00 84.44 243 ARG A N 1
ATOM 1914 C CA . ARG A 1 243 ? 22.760 -6.526 -12.153 1.00 84.44 243 ARG A CA 1
ATOM 1915 C C . ARG A 1 243 ? 23.986 -7.087 -12.881 1.00 84.44 243 ARG A C 1
ATOM 1917 O O . ARG A 1 243 ? 24.539 -6.448 -13.770 1.00 84.44 243 ARG A O 1
ATOM 1924 N N . LYS A 1 244 ? 24.429 -8.285 -12.480 1.00 69.44 244 LYS A N 1
ATOM 1925 C CA . LYS A 1 244 ? 25.448 -9.073 -13.198 1.00 69.44 244 LYS A CA 1
ATOM 1926 C C . LYS A 1 244 ? 24.797 -9.874 -14.333 1.00 69.44 244 LYS A C 1
ATOM 1928 O O . LYS A 1 244 ? 24.900 -11.091 -14.371 1.00 69.44 244 LYS A O 1
ATOM 1933 N N . ASP A 1 245 ? 24.053 -9.196 -15.197 1.00 67.38 245 ASP A N 1
ATOM 1934 C CA . ASP A 1 245 ? 23.305 -9.786 -16.313 1.00 67.38 245 ASP A CA 1
ATOM 1935 C C . ASP A 1 245 ? 24.103 -9.783 -17.630 1.00 67.38 245 ASP A C 1
ATOM 1937 O O . ASP A 1 245 ? 23.529 -9.833 -18.716 1.00 67.38 245 ASP A O 1
ATOM 1941 N N . TYR A 1 246 ? 25.435 -9.727 -17.535 1.00 69.94 246 TYR A N 1
ATOM 1942 C CA . TYR A 1 246 ? 26.357 -9.828 -18.661 1.00 69.94 246 TYR A CA 1
ATOM 1943 C C . TYR A 1 246 ? 27.069 -11.181 -18.649 1.00 69.94 246 TYR A C 1
ATOM 1945 O O . TYR A 1 246 ? 27.393 -11.717 -17.588 1.00 69.94 246 TYR A O 1
ATOM 1953 N N . ASP A 1 247 ? 27.340 -11.713 -19.836 1.00 73.25 247 ASP A N 1
ATOM 1954 C CA . ASP A 1 247 ? 28.200 -12.879 -19.991 1.00 73.25 247 ASP A CA 1
ATOM 1955 C C . ASP A 1 247 ? 29.662 -12.419 -19.947 1.00 73.25 247 ASP A C 1
ATOM 1957 O O . ASP A 1 247 ? 30.114 -11.671 -20.820 1.00 73.25 247 ASP A O 1
ATOM 1961 N N . PHE A 1 248 ? 30.375 -12.841 -18.899 1.00 73.12 248 PHE A N 1
ATOM 1962 C CA . PHE A 1 248 ? 31.773 -12.488 -18.661 1.00 73.12 248 PHE A CA 1
ATOM 1963 C C . PHE A 1 248 ? 32.665 -12.863 -19.848 1.00 73.12 248 PHE A C 1
ATOM 1965 O O . PHE A 1 248 ? 33.543 -12.082 -20.207 1.00 73.12 248 PHE A O 1
ATOM 1972 N N . ASP A 1 249 ? 32.389 -13.994 -20.499 1.00 78.62 249 ASP A N 1
ATOM 1973 C CA . ASP A 1 249 ? 33.212 -14.515 -21.594 1.00 78.62 249 ASP A CA 1
ATOM 1974 C C . ASP A 1 249 ? 33.016 -13.725 -22.897 1.00 78.62 249 ASP A C 1
ATOM 1976 O O . ASP A 1 249 ? 33.843 -13.785 -23.807 1.00 78.62 249 ASP A O 1
ATOM 1980 N N . THR A 1 250 ? 31.933 -12.950 -22.989 1.00 78.50 250 THR A N 1
ATOM 1981 C CA . THR A 1 250 ? 31.633 -12.094 -24.149 1.00 78.50 250 THR A CA 1
ATOM 1982 C C . THR A 1 250 ? 32.080 -10.651 -23.966 1.00 78.50 250 THR A C 1
ATOM 1984 O O . THR A 1 250 ? 31.977 -9.853 -24.903 1.00 78.50 250 THR A O 1
ATOM 1987 N N . LEU A 1 251 ? 32.556 -10.288 -22.770 1.00 79.62 251 LEU A N 1
ATOM 1988 C CA . LEU A 1 251 ? 33.044 -8.941 -22.535 1.00 79.62 251 LEU A CA 1
ATOM 1989 C C . LEU A 1 251 ? 34.301 -8.700 -23.379 1.00 79.62 251 LEU A C 1
ATOM 1991 O O . LEU A 1 251 ? 35.221 -9.518 -23.358 1.00 79.62 251 LEU A O 1
ATOM 1995 N N . PRO A 1 252 ? 34.377 -7.573 -24.108 1.00 77.69 252 PRO A N 1
ATOM 1996 C CA . PRO A 1 252 ? 35.586 -7.230 -24.832 1.00 77.69 252 PRO A CA 1
ATOM 1997 C C . PRO A 1 252 ? 36.728 -7.038 -23.831 1.00 77.69 252 PRO A C 1
ATOM 1999 O O . PRO A 1 252 ? 36.683 -6.157 -22.969 1.00 77.69 252 PRO A O 1
ATOM 2002 N N . ILE A 1 253 ? 37.747 -7.886 -23.944 1.00 77.69 253 ILE A N 1
ATOM 2003 C CA . ILE A 1 253 ? 38.990 -7.750 -23.195 1.00 77.69 253 ILE A CA 1
ATOM 2004 C C . ILE A 1 253 ? 39.839 -6.726 -23.939 1.00 77.69 253 ILE A C 1
ATOM 2006 O O . ILE A 1 253 ? 40.163 -6.922 -25.107 1.00 77.69 253 ILE A O 1
ATOM 2010 N N . PHE A 1 254 ? 40.165 -5.627 -23.262 1.00 77.44 254 PHE A N 1
ATOM 2011 C CA . PHE A 1 254 ? 41.105 -4.629 -23.756 1.00 77.44 254 PHE A CA 1
ATOM 2012 C C . PHE A 1 254 ? 42.455 -4.844 -23.070 1.00 77.44 254 PHE A C 1
ATOM 2014 O O . PHE A 1 254 ? 42.651 -4.482 -21.911 1.00 77.44 254 PHE A O 1
ATOM 2021 N N . ASP A 1 255 ? 43.376 -5.447 -23.803 1.00 75.25 255 ASP A N 1
ATOM 2022 C CA . ASP A 1 255 ? 44.783 -5.642 -23.470 1.00 75.25 255 ASP A CA 1
ATOM 2023 C C . ASP A 1 255 ? 45.688 -4.852 -24.438 1.00 75.25 255 ASP A C 1
ATOM 2025 O O . ASP A 1 255 ? 45.225 -4.119 -25.321 1.00 75.25 255 ASP A O 1
ATOM 2029 N N . THR A 1 256 ? 47.003 -4.963 -24.251 1.00 68.88 256 THR A N 1
ATOM 2030 C CA . THR A 1 256 ? 47.997 -4.267 -25.081 1.00 68.88 256 THR A CA 1
ATOM 2031 C C . THR A 1 256 ? 47.946 -4.674 -26.554 1.00 68.88 256 THR A C 1
ATOM 2033 O O . THR A 1 256 ? 48.305 -3.865 -27.408 1.00 68.88 256 THR A O 1
ATOM 2036 N N . ASP A 1 257 ? 47.470 -5.884 -26.856 1.00 71.75 257 ASP A N 1
ATOM 2037 C CA . ASP A 1 257 ? 47.435 -6.447 -28.209 1.00 71.75 257 ASP A CA 1
ATOM 2038 C C . ASP A 1 257 ? 46.094 -6.168 -28.921 1.00 71.75 257 ASP A C 1
ATOM 2040 O O . ASP A 1 257 ? 46.026 -6.142 -30.150 1.00 71.75 257 ASP A O 1
ATOM 2044 N N . SER A 1 258 ? 45.032 -5.886 -28.161 1.00 69.75 258 SER A N 1
ATOM 2045 C CA . SER A 1 258 ? 43.666 -5.593 -28.630 1.00 69.75 258 SER A CA 1
ATOM 2046 C C . SER A 1 258 ? 43.318 -4.098 -28.662 1.00 69.75 258 SER A C 1
ATOM 2048 O O . SER A 1 258 ? 42.176 -3.729 -28.944 1.00 69.75 258 SER A O 1
ATOM 2050 N N . GLY A 1 259 ? 44.304 -3.217 -28.455 1.00 66.50 259 GLY A N 1
ATOM 2051 C CA . GLY A 1 259 ? 44.174 -1.780 -28.730 1.00 66.50 259 GLY A CA 1
ATOM 2052 C C . GLY A 1 259 ? 44.120 -0.869 -27.504 1.00 66.50 259 GLY A C 1
ATOM 2053 O O . GLY A 1 259 ? 43.725 0.294 -27.627 1.00 66.50 259 GLY A O 1
ATOM 2054 N N . LEU A 1 260 ? 44.534 -1.345 -26.328 1.00 73.44 260 LEU A N 1
ATOM 2055 C CA . LEU A 1 260 ? 44.717 -0.491 -25.156 1.00 73.44 260 LEU A CA 1
ATOM 2056 C C . LEU A 1 260 ? 45.959 0.410 -25.335 1.00 73.44 260 LEU A C 1
ATOM 2058 O O . LEU A 1 260 ? 47.090 -0.015 -25.121 1.00 73.44 260 LEU A O 1
ATOM 2062 N N . LEU A 1 261 ? 45.754 1.670 -25.736 1.00 73.62 261 LEU A N 1
ATOM 2063 C CA . LEU A 1 261 ? 46.845 2.611 -26.056 1.00 73.62 261 LEU A CA 1
ATOM 2064 C C . LEU A 1 261 ? 47.584 3.154 -24.821 1.00 73.62 261 LEU A C 1
ATOM 2066 O O . LEU A 1 261 ? 48.792 3.367 -24.863 1.00 73.62 261 LEU A O 1
ATOM 2070 N N . SER A 1 262 ? 46.866 3.440 -23.736 1.00 72.50 262 SER A N 1
ATOM 2071 C CA . SER A 1 262 ? 47.434 3.771 -22.423 1.00 72.50 262 SER A CA 1
ATOM 2072 C C . SER A 1 262 ? 46.338 3.776 -21.358 1.00 72.50 262 SER A C 1
ATOM 2074 O O . SER A 1 262 ? 45.188 4.110 -21.640 1.00 72.50 262 SER A O 1
ATOM 2076 N N . ILE A 1 263 ? 46.701 3.431 -20.122 1.00 69.50 263 ILE A N 1
ATOM 2077 C CA . ILE A 1 263 ? 45.847 3.633 -18.949 1.00 69.50 263 ILE A CA 1
ATOM 2078 C C . ILE A 1 263 ? 46.278 4.956 -18.319 1.00 69.50 263 ILE A C 1
ATOM 2080 O O . ILE A 1 263 ? 47.335 5.031 -17.697 1.00 69.50 263 ILE A O 1
ATOM 2084 N N . GLN A 1 264 ? 45.500 6.013 -18.543 1.00 73.25 264 GLN A N 1
ATOM 2085 C CA . GLN A 1 264 ? 45.850 7.361 -18.075 1.00 73.25 264 GLN A CA 1
ATOM 2086 C C . GLN A 1 264 ? 45.566 7.543 -16.580 1.00 73.25 264 GLN A C 1
ATOM 2088 O O . GLN A 1 264 ? 46.337 8.198 -15.887 1.00 73.25 264 GLN A O 1
ATOM 2093 N N . GLU A 1 265 ? 44.509 6.905 -16.072 1.00 63.19 265 GLU A N 1
ATOM 2094 C CA . GLU A 1 265 ? 44.163 6.893 -14.653 1.00 63.19 265 GLU A CA 1
ATOM 2095 C C . GLU A 1 265 ? 43.642 5.506 -14.260 1.00 63.19 265 GLU A C 1
ATOM 2097 O O . GLU A 1 265 ? 42.573 5.076 -14.689 1.00 63.19 265 GLU A O 1
ATOM 2102 N N . ALA A 1 266 ? 44.409 4.794 -13.434 1.00 57.06 266 ALA A N 1
ATOM 2103 C CA . ALA A 1 266 ? 43.952 3.597 -12.736 1.00 57.06 266 ALA A CA 1
ATOM 2104 C C . ALA A 1 266 ? 43.736 3.956 -11.266 1.00 57.06 266 ALA A C 1
ATOM 2106 O O . ALA A 1 266 ? 44.641 3.833 -10.438 1.00 57.06 266 ALA A O 1
ATOM 2107 N N . THR A 1 267 ? 42.546 4.449 -10.929 1.00 59.09 267 THR A N 1
ATOM 2108 C CA . THR A 1 267 ? 42.196 4.703 -9.530 1.00 59.09 267 THR A CA 1
ATOM 2109 C C . THR A 1 267 ? 41.874 3.373 -8.857 1.00 59.09 267 THR A C 1
ATOM 2111 O O . THR A 1 267 ? 40.727 2.934 -8.814 1.00 59.09 267 THR A O 1
ATOM 2114 N N . ASN A 1 268 ? 42.893 2.699 -8.329 1.00 59.88 268 ASN A N 1
ATOM 2115 C CA . ASN A 1 268 ? 42.661 1.580 -7.424 1.00 59.88 268 ASN A CA 1
ATOM 2116 C C . ASN A 1 268 ? 42.011 2.128 -6.150 1.00 59.88 268 ASN A C 1
ATOM 2118 O O . ASN A 1 268 ? 42.542 3.047 -5.520 1.00 59.88 268 ASN A O 1
ATOM 2122 N N . ALA A 1 269 ? 40.855 1.583 -5.769 1.00 58.66 269 ALA A N 1
ATOM 2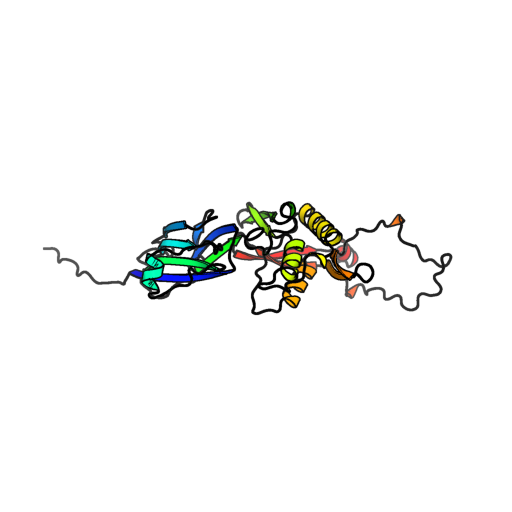123 C CA . ALA A 1 269 ? 40.230 1.935 -4.504 1.00 58.66 269 ALA A CA 1
ATOM 2124 C C . ALA A 1 269 ? 41.198 1.591 -3.360 1.00 58.66 269 ALA A C 1
ATOM 2126 O O . ALA A 1 269 ? 41.667 0.457 -3.256 1.00 58.66 269 ALA A O 1
ATOM 2127 N N . SER A 1 270 ? 41.516 2.574 -2.513 1.00 60.03 270 SER A N 1
ATOM 2128 C CA . SER A 1 270 ? 42.319 2.332 -1.315 1.00 60.03 270 SER A CA 1
ATOM 2129 C C . SER A 1 270 ? 41.636 1.264 -0.448 1.00 60.03 270 SER A C 1
ATOM 2131 O O . SER A 1 270 ? 40.425 1.373 -0.225 1.00 60.03 270 SER A O 1
ATOM 2133 N N . PRO A 1 271 ? 42.376 0.284 0.108 1.00 60.62 271 PRO A N 1
ATOM 2134 C CA . PRO A 1 271 ? 41.829 -0.693 1.049 1.00 60.62 271 PRO A CA 1
ATOM 2135 C C . PRO A 1 271 ? 41.110 -0.062 2.252 1.00 60.62 271 PRO A C 1
ATOM 2137 O O . PRO A 1 271 ? 40.268 -0.708 2.868 1.00 60.62 271 PRO A O 1
ATOM 2140 N N . ALA A 1 272 ? 41.414 1.203 2.568 1.00 61.56 272 ALA A N 1
ATOM 2141 C CA . ALA A 1 272 ? 40.764 1.971 3.627 1.00 61.56 272 ALA A CA 1
ATOM 2142 C C . ALA A 1 272 ? 39.276 2.278 3.356 1.00 61.56 272 ALA A C 1
ATOM 2144 O O . ALA A 1 272 ? 38.525 2.485 4.302 1.00 61.56 272 ALA A O 1
ATOM 2145 N N . ASN A 1 273 ? 38.842 2.289 2.090 1.00 61.50 273 ASN A N 1
ATOM 2146 C CA . ASN A 1 273 ? 37.453 2.573 1.703 1.00 61.50 273 ASN A CA 1
ATOM 2147 C C . ASN A 1 273 ? 36.606 1.302 1.535 1.00 61.50 273 ASN A C 1
ATOM 2149 O O . ASN A 1 273 ? 35.451 1.376 1.113 1.00 61.50 273 ASN A O 1
ATOM 2153 N N . LEU A 1 274 ? 37.177 0.129 1.808 1.00 67.88 274 LEU A N 1
ATOM 2154 C CA . LEU A 1 274 ? 36.462 -1.131 1.700 1.00 67.88 274 LEU A CA 1
ATOM 2155 C C . LEU A 1 274 ? 35.499 -1.285 2.894 1.00 67.88 274 LEU A C 1
ATOM 2157 O O . LEU A 1 274 ? 35.876 -1.091 4.051 1.00 67.88 274 LEU A O 1
ATOM 2161 N N . VAL A 1 275 ? 34.245 -1.644 2.624 1.00 70.44 275 VAL A N 1
ATOM 2162 C CA . VAL A 1 275 ? 33.183 -1.717 3.638 1.00 70.44 275 VAL A CA 1
ATOM 2163 C C . VAL A 1 275 ? 33.160 -3.100 4.299 1.00 70.44 275 VAL A C 1
ATOM 2165 O O . VAL A 1 275 ? 32.803 -4.093 3.668 1.00 70.44 275 VAL A O 1
ATOM 2168 N N . ASN A 1 276 ? 33.501 -3.151 5.591 1.00 78.94 276 ASN A N 1
ATOM 2169 C CA . ASN A 1 276 ? 33.506 -4.387 6.389 1.00 78.94 276 ASN A CA 1
ATOM 2170 C C . ASN A 1 276 ? 32.101 -4.852 6.799 1.00 78.94 276 ASN A C 1
ATOM 2172 O O . ASN A 1 276 ? 31.855 -6.051 6.942 1.00 78.94 276 ASN A O 1
ATOM 2176 N N . GLU A 1 277 ? 31.184 -3.912 7.007 1.00 82.50 277 GLU A N 1
ATOM 2177 C CA . GLU A 1 277 ? 29.830 -4.181 7.474 1.00 82.50 277 GLU A CA 1
ATOM 2178 C C . GLU A 1 277 ? 28.848 -3.210 6.826 1.00 82.50 277 GLU A C 1
ATOM 2180 O O . GLU A 1 277 ? 29.086 -2.003 6.772 1.00 82.50 277 GLU A O 1
ATOM 2185 N N . VAL A 1 278 ? 27.720 -3.747 6.371 1.00 82.06 278 VAL A N 1
ATOM 2186 C CA . VAL A 1 278 ? 26.563 -2.958 5.958 1.00 82.06 278 VAL A CA 1
ATOM 2187 C C . VAL A 1 278 ? 25.427 -3.260 6.923 1.00 82.06 278 VAL A C 1
ATOM 2189 O O . VAL A 1 278 ? 24.992 -4.407 7.041 1.00 82.06 278 VAL A O 1
ATOM 2192 N N . VAL A 1 279 ? 24.944 -2.222 7.603 1.00 85.00 279 VAL A N 1
ATOM 2193 C CA . VAL A 1 279 ? 23.745 -2.282 8.442 1.00 85.00 279 VAL A CA 1
ATOM 2194 C C . VAL A 1 279 ? 22.609 -1.607 7.691 1.00 85.00 279 VAL A C 1
ATOM 2196 O O . VAL A 1 279 ? 22.695 -0.425 7.363 1.00 85.00 279 VAL A O 1
ATOM 2199 N N . VAL A 1 280 ? 21.539 -2.351 7.432 1.00 84.50 280 VAL A N 1
ATOM 2200 C CA . VAL A 1 280 ? 20.325 -1.835 6.799 1.00 84.50 280 VAL A CA 1
ATOM 2201 C C . VAL A 1 280 ? 19.204 -1.840 7.824 1.00 84.50 280 VAL A C 1
ATOM 2203 O O . VAL A 1 280 ? 18.877 -2.880 8.396 1.00 84.50 280 VAL A O 1
ATOM 2206 N N . THR A 1 281 ? 18.603 -0.674 8.042 1.00 87.06 281 THR A N 1
ATOM 2207 C CA . THR A 1 281 ? 17.378 -0.543 8.833 1.00 87.06 281 THR A CA 1
ATOM 2208 C C . THR A 1 281 ? 16.175 -0.671 7.907 1.00 87.06 281 THR A C 1
ATOM 2210 O O . THR A 1 281 ? 16.131 -0.027 6.861 1.00 87.06 281 THR A O 1
ATOM 2213 N N . TYR A 1 282 ? 15.192 -1.477 8.293 1.00 86.75 282 TYR A N 1
ATOM 2214 C CA . TYR A 1 282 ? 13.938 -1.637 7.567 1.00 86.75 282 TYR A CA 1
ATOM 2215 C C . TYR A 1 282 ? 12.755 -1.624 8.531 1.00 86.75 282 TYR A C 1
ATOM 2217 O O . TYR A 1 282 ? 12.877 -2.006 9.693 1.00 86.75 282 TYR A O 1
ATOM 2225 N N . HIS A 1 283 ? 11.596 -1.204 8.037 1.00 89.62 283 HIS A N 1
ATOM 2226 C CA . HIS A 1 283 ? 10.360 -1.254 8.805 1.00 89.62 283 HIS A CA 1
ATOM 2227 C C . HIS A 1 283 ? 9.706 -2.629 8.642 1.00 89.62 283 HIS A C 1
ATOM 2229 O O . HIS A 1 283 ? 9.354 -3.016 7.524 1.00 89.62 283 HIS A O 1
ATOM 2235 N N . ASN A 1 284 ? 9.540 -3.376 9.733 1.00 88.38 284 ASN A N 1
ATOM 2236 C CA . ASN A 1 284 ? 8.896 -4.682 9.721 1.00 88.38 284 ASN A CA 1
ATOM 2237 C C . ASN A 1 284 ? 7.366 -4.506 9.683 1.00 88.38 284 ASN A C 1
ATOM 2239 O O . ASN A 1 284 ? 6.757 -4.125 10.689 1.00 88.38 284 ASN A O 1
ATOM 2243 N N . PRO A 1 285 ? 6.700 -4.842 8.560 1.00 88.38 285 PRO A N 1
ATOM 2244 C CA . PRO A 1 285 ? 5.271 -4.610 8.420 1.00 88.38 285 PRO A CA 1
ATOM 2245 C C . PRO A 1 285 ? 4.436 -5.550 9.291 1.00 88.38 285 PRO A C 1
ATOM 2247 O O . PRO A 1 285 ? 3.269 -5.255 9.519 1.00 88.38 285 PRO A O 1
ATOM 2250 N N . ILE A 1 286 ? 4.963 -6.692 9.746 1.00 88.12 286 ILE A N 1
ATOM 2251 C CA . ILE A 1 286 ? 4.236 -7.656 10.589 1.00 88.12 286 ILE A CA 1
ATOM 2252 C C . ILE A 1 286 ? 4.052 -7.069 11.988 1.00 88.12 286 ILE A C 1
ATOM 2254 O O . ILE A 1 286 ? 2.943 -7.092 12.521 1.00 88.12 286 ILE A O 1
ATOM 2258 N N . MET A 1 287 ? 5.119 -6.494 12.539 1.00 85.81 287 MET A N 1
ATOM 2259 C CA . MET A 1 287 ? 5.148 -6.001 13.915 1.00 85.81 287 MET A CA 1
ATOM 2260 C C . MET A 1 287 ? 4.850 -4.499 14.045 1.00 85.81 287 MET A C 1
ATOM 2262 O O . MET A 1 287 ? 4.359 -4.097 15.100 1.00 85.81 287 MET A O 1
ATOM 2266 N N . ASP A 1 288 ? 4.982 -3.713 12.964 1.00 87.50 288 ASP A N 1
ATOM 2267 C CA . ASP A 1 288 ? 4.903 -2.232 12.957 1.00 87.50 288 ASP A CA 1
ATOM 2268 C C . ASP A 1 288 ? 6.070 -1.593 13.734 1.00 87.50 288 ASP A C 1
ATOM 2270 O O . ASP A 1 288 ? 5.883 -0.643 14.491 1.00 87.50 288 ASP A O 1
ATOM 2274 N N . GLU A 1 289 ? 7.280 -2.136 13.576 1.00 88.62 289 GLU A N 1
ATOM 2275 C CA . GLU A 1 289 ? 8.497 -1.656 14.244 1.00 88.62 289 GLU A CA 1
ATOM 2276 C C . GLU A 1 289 ? 9.702 -1.658 13.298 1.00 88.62 289 GLU A C 1
ATOM 2278 O O . GLU A 1 289 ? 9.745 -2.421 12.331 1.00 88.62 289 GLU A O 1
ATOM 2283 N N . ASP A 1 290 ? 10.698 -0.825 13.590 1.00 89.69 290 ASP A N 1
ATOM 2284 C CA . ASP A 1 290 ? 11.939 -0.780 12.821 1.00 89.69 290 ASP A CA 1
ATOM 2285 C C . ASP A 1 290 ? 12.924 -1.843 13.315 1.00 89.69 290 ASP A C 1
ATOM 2287 O O . ASP A 1 290 ? 13.150 -2.009 14.514 1.00 89.69 290 ASP A O 1
ATOM 2291 N N . GLN A 1 291 ? 13.545 -2.548 12.374 1.00 86.44 291 GLN A N 1
ATOM 2292 C CA . GLN A 1 291 ? 14.523 -3.599 12.626 1.00 86.44 291 GLN A CA 1
ATOM 2293 C C . GLN A 1 291 ? 15.792 -3.370 11.808 1.00 86.44 291 GLN A C 1
ATOM 2295 O O . GLN A 1 291 ? 15.793 -2.652 10.811 1.00 86.44 291 GLN A O 1
ATOM 2300 N N . GLN A 1 292 ? 16.892 -3.988 12.234 1.00 86.88 292 GLN A N 1
ATOM 2301 C CA . GLN A 1 292 ? 18.186 -3.884 11.565 1.00 86.88 292 GLN A CA 1
ATOM 2302 C C . GLN A 1 292 ? 18.661 -5.257 11.109 1.00 86.88 292 GLN A C 1
ATOM 2304 O O . GLN A 1 292 ? 18.654 -6.210 11.887 1.00 86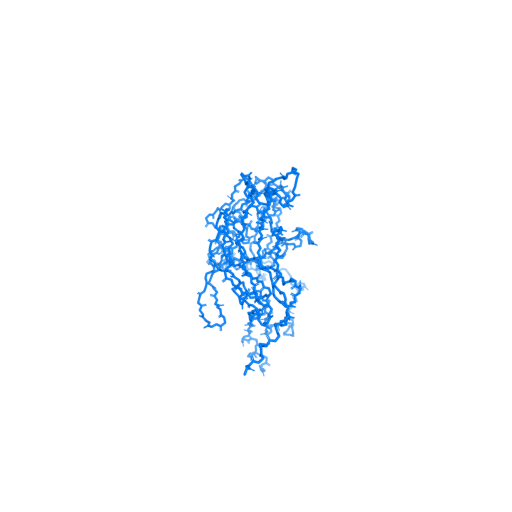.88 292 GLN A O 1
ATOM 2309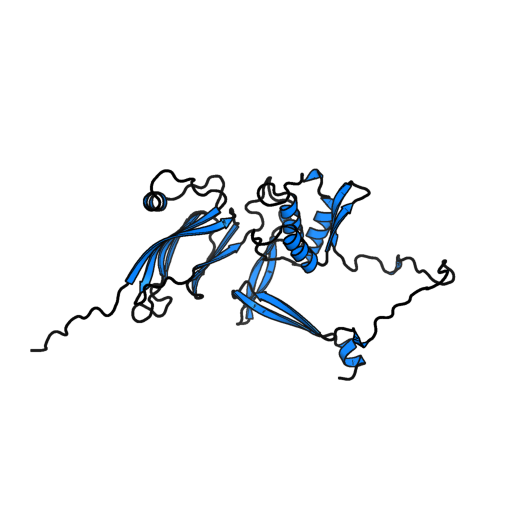 N N . VAL A 1 293 ? 19.123 -5.336 9.865 1.00 83.19 293 VAL A N 1
ATOM 2310 C CA . VAL A 1 293 ? 19.853 -6.486 9.323 1.00 83.19 293 VAL A CA 1
ATOM 2311 C C . VAL A 1 293 ? 21.291 -6.055 9.077 1.00 83.19 293 VAL A C 1
ATOM 2313 O O . VAL A 1 293 ? 21.540 -4.957 8.582 1.00 83.19 293 VAL A O 1
ATOM 2316 N N . ARG A 1 294 ? 22.242 -6.915 9.440 1.00 86.00 294 ARG A N 1
ATOM 2317 C CA . ARG A 1 294 ? 23.676 -6.680 9.249 1.00 86.00 294 ARG A CA 1
ATOM 2318 C C . ARG A 1 294 ? 24.244 -7.727 8.313 1.00 86.00 294 ARG A C 1
ATOM 2320 O O . ARG A 1 294 ? 23.902 -8.903 8.424 1.00 86.00 294 ARG A O 1
ATOM 2327 N N . SER A 1 295 ? 25.114 -7.294 7.412 1.00 81.12 295 SER A N 1
ATOM 2328 C CA . SER A 1 295 ? 25.891 -8.171 6.545 1.00 81.12 295 SER A CA 1
ATOM 2329 C C . SER A 1 295 ? 27.366 -7.827 6.680 1.00 81.12 295 SER A C 1
ATOM 2331 O O . SER A 1 295 ? 27.745 -6.664 6.546 1.00 81.12 295 SER A O 1
ATOM 2333 N N . HIS A 1 296 ? 28.191 -8.843 6.915 1.00 80.44 296 HIS A N 1
ATOM 2334 C CA . HIS A 1 296 ? 29.634 -8.702 7.086 1.00 80.44 296 HIS A CA 1
ATOM 2335 C C . HIS A 1 296 ? 30.385 -9.191 5.849 1.00 80.44 296 HIS A C 1
ATOM 2337 O O . HIS A 1 296 ? 30.055 -10.232 5.276 1.00 80.44 296 HIS A O 1
ATOM 2343 N N . ASN A 1 297 ? 31.443 -8.480 5.469 1.00 77.50 297 ASN A N 1
ATOM 2344 C CA . ASN A 1 297 ? 32.383 -8.929 4.451 1.00 77.50 297 ASN A CA 1
ATOM 2345 C C . ASN A 1 297 ? 33.480 -9.792 5.095 1.00 77.50 297 ASN A C 1
ATOM 2347 O O . ASN A 1 297 ? 34.557 -9.304 5.433 1.00 77.50 297 ASN A O 1
ATOM 2351 N N . LEU A 1 298 ? 33.202 -11.089 5.270 1.00 75.62 298 LEU A N 1
ATOM 2352 C CA . LEU A 1 298 ? 34.107 -12.025 5.955 1.00 75.62 298 LEU A CA 1
ATOM 2353 C C . LEU A 1 298 ? 35.501 -12.103 5.311 1.00 75.62 298 LEU A C 1
ATOM 2355 O O . LEU A 1 298 ? 36.494 -12.226 6.021 1.00 75.62 298 LEU A O 1
ATOM 2359 N N . ALA A 1 299 ? 35.587 -11.994 3.982 1.00 65.25 299 ALA A N 1
ATOM 2360 C CA . ALA A 1 299 ? 36.857 -12.041 3.259 1.00 65.25 299 ALA A CA 1
ATOM 2361 C C . ALA A 1 299 ? 37.723 -10.803 3.536 1.00 65.25 299 ALA A C 1
ATOM 2363 O O . ALA A 1 299 ? 38.938 -10.909 3.687 1.00 65.25 299 ALA A O 1
ATOM 2364 N N . GLN A 1 300 ? 37.103 -9.627 3.639 1.00 62.38 300 GLN A N 1
ATOM 2365 C CA . GLN A 1 300 ? 37.817 -8.400 3.976 1.00 62.38 300 GLN A CA 1
ATOM 2366 C C . GLN A 1 300 ? 38.248 -8.373 5.446 1.00 62.38 300 GLN A C 1
ATOM 2368 O O . GLN A 1 300 ? 39.384 -7.996 5.727 1.00 62.38 300 GLN A O 1
ATOM 2373 N N . ILE A 1 301 ? 37.381 -8.828 6.355 1.00 63.78 301 ILE A N 1
ATOM 2374 C CA . ILE A 1 301 ? 37.691 -8.972 7.786 1.00 63.78 301 ILE A CA 1
ATOM 2375 C C . ILE A 1 301 ? 38.924 -9.875 7.964 1.00 63.78 301 ILE A C 1
ATOM 2377 O O . ILE A 1 301 ? 39.888 -9.499 8.627 1.00 63.78 301 ILE A O 1
ATOM 2381 N N . GLN A 1 302 ? 38.963 -11.016 7.267 1.00 63.47 302 GLN A N 1
ATOM 2382 C CA . GLN A 1 302 ? 40.114 -11.927 7.285 1.00 63.47 302 GLN A CA 1
ATOM 2383 C C . GLN A 1 302 ? 41.391 -11.320 6.681 1.00 63.47 302 GLN A C 1
ATOM 2385 O O . GLN A 1 302 ? 42.479 -11.574 7.189 1.00 63.47 302 GLN A O 1
ATOM 2390 N N . ASN A 1 303 ? 41.280 -10.512 5.622 1.00 62.03 303 ASN A N 1
ATOM 2391 C CA . ASN A 1 303 ? 42.432 -9.876 4.974 1.00 62.03 303 ASN A CA 1
ATOM 2392 C C . ASN A 1 303 ? 43.043 -8.736 5.817 1.00 62.03 303 ASN A C 1
ATOM 2394 O O . ASN A 1 303 ? 44.234 -8.459 5.711 1.00 62.03 303 ASN A O 1
ATOM 2398 N N . GLN A 1 304 ? 42.242 -8.070 6.659 1.00 59.72 304 GLN A N 1
ATOM 2399 C CA . GLN A 1 304 ? 42.700 -6.973 7.526 1.00 59.72 304 GLN A CA 1
ATOM 2400 C C . GLN A 1 304 ? 43.128 -7.426 8.934 1.00 59.72 304 GLN A C 1
ATOM 2402 O O . GLN A 1 304 ? 43.699 -6.624 9.667 1.00 59.72 304 GLN A O 1
ATOM 2407 N N . GLY A 1 305 ? 42.932 -8.702 9.291 1.00 48.78 305 GLY A N 1
ATOM 2408 C CA . GLY A 1 305 ? 43.499 -9.300 10.504 1.00 48.78 305 GLY A CA 1
ATOM 2409 C C . GLY A 1 305 ? 42.925 -8.781 11.829 1.00 48.78 305 GLY A C 1
ATOM 2410 O O . GLY A 1 305 ? 43.656 -8.765 12.819 1.00 48.78 305 GLY A O 1
ATOM 2411 N N . CYS A 1 306 ? 41.650 -8.378 11.851 1.00 42.94 306 CYS A N 1
ATOM 2412 C CA . CYS A 1 306 ? 40.927 -7.942 13.051 1.00 42.94 306 CYS A CA 1
ATOM 2413 C C . CYS A 1 306 ? 39.627 -8.730 13.223 1.00 42.94 306 CYS A C 1
ATOM 2415 O O . CYS A 1 306 ? 38.886 -8.842 12.222 1.00 42.94 306 CYS A O 1
#

Organism: NCBI:txid665004

Sequence (306 aa):
MGSKAKKITVGYKYYMGLFMGLFRGPVNEIVEIRVGDRTAWTGSITGNTTIQINREDLFGGTKAEGGIDGPLALYMGAPTQTVSQKLKNMLGGRQPEFRGVVTAYFDGLICAMNPYRKQWKFKARRSPAGWTGGVWYPEKCLVKMQGYDGQGNQHEIHAMNPAHILYECQSNYEWGRGLSRDLIDDTTFRLAADTLFNENFGLCIRWNRQDTLESFMQLILDHIGGAMYVSKVTGKLSLRLIRKDYDFDTLPIFDTDSGLLSIQEATNASPANLVNEVVVTYHNPIMDEDQQVRSHNLAQIQNQGC

Secondary structure (DSSP, 8-state):
-PPPPPP-----EEEEEEEEEEEES--SEEEEEEETTEEEEEEEE-SSEEEEEEETTTTSBTTTTB-EEEEEEEE---TT----HHHHHHH-S---TTTTEEEEEEEEEEEESS-PPPPEEEEEE-SSTT-TTS-SSGGGTEEEEEEE-TT--EEEEEEE-HHHHHHHHHH-TTTS----GGGB-HHHHHHHHHHHHHTT--B-----TTS-HHHHHHHHHHHHTEEEEE-TTT-SEEEEE-SS-S-GGGSPP--TTTT----S---PPPGGG--SEEEEEEEETTTTEEEEEEEE-HHHHHHHT-

Radius of gyration: 26.91 Å; chains: 1; bounding box: 76×36×90 Å

Foldseek 3Di:
DDDDPDDDDLWDWDWDKDKDFAFFDQFQWWAFKDWQLFTQDGDTDRAWDKDWRCQQCRQNDQVGWGTDTWIKTKHNQAPPAADDPVVCVVVDDDDPSNHRTIMMITTTTQIMRDPDGTDMDIDTHHFQTDADPGQDPNVLQWQWDWDADPVGDIDTDTFGQLLSVLLRLCCPPPHHVVHPPVQADSVQSVVSSVVCNVVSNGDDDDDDPVDDSVVVNVVSCVSQQKDWDQDPVPRHIHIGHDDPPDDPVPDDDDDPVNDCPDDPDDPDPDLVPDDQKDKDWDQDSVSRHIDIDMDGPVVSCVVVVD

pLDDT: mean 89.2, std 10.76, range [42.94, 98.19]